Protein AF-A0A7S0YY35-F1 (afdb_monomer)

Mean predicted aligned error: 21.22 Å

Organism: NCBI:txid464990

Solvent-accessible surface area (backbone atoms only — not comparable to full-atom values): 13336 Å² total; per-residue (Å²): 135,86,78,91,78,82,90,82,81,87,80,87,81,80,78,84,77,97,77,78,92,76,81,96,81,85,90,87,86,93,77,88,77,87,70,71,94,65,86,85,79,67,90,69,78,82,66,76,88,76,76,74,75,73,79,86,50,74,83,81,74,61,88,74,88,87,79,83,77,88,63,87,68,94,51,53,80,51,46,96,54,67,72,79,81,73,89,66,81,63,73,72,78,56,68,76,83,62,52,64,78,80,47,39,78,86,79,47,66,76,49,96,91,53,61,64,73,90,63,85,63,53,65,75,36,65,70,46,39,49,51,51,53,52,49,49,57,52,49,53,51,51,49,52,54,51,49,49,51,52,50,52,52,37,47,72,71,71,48,80,76,80,81,8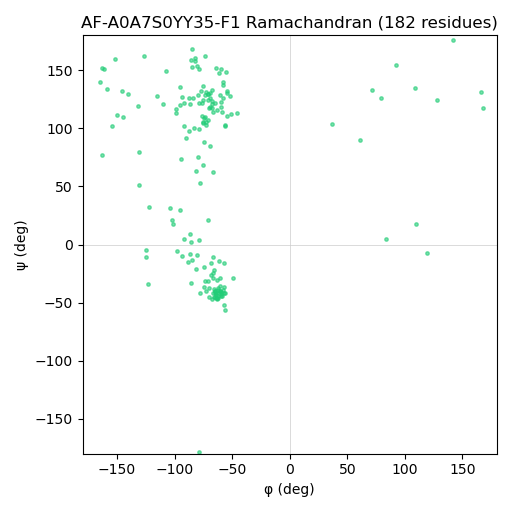2,80,70,80,80,69,90,70,76,93,74,80,87,78,91,67,92,83,78,80,134

pLDDT: mean 70.76, std 18.35, range [36.53, 96.81]

Foldseek 3Di:
DDDDDDDDDDDDDDDDDDDDDDDPDDDDDDDDDPDPPDDDDDPPVPDDPDDDPPPPDPVVVDDDDDDDDQDDDPQCVNDPHSDDDDPCPDVVVCPDPDVCVVPPLVNFDDDDPDSDDDCPCRCVDPVSVVVVVVVVVVVVVVVVVVVVVVQVVCVVVVHHDPPPPDPPPPDDPDDDDPDPPDDD

Radius of gyration: 59.41 Å; Cα contacts (8 Å, |Δi|>4): 42; chains: 1; bounding box: 75×73×168 Å

Structure (mmCIF, N/CA/C/O backbone):
data_AF-A0A7S0YY35-F1
#
_entry.id   AF-A0A7S0YY35-F1
#
loop_
_atom_site.group_PDB
_atom_site.id
_atom_site.type_symbol
_atom_site.label_atom_id
_atom_site.label_alt_id
_atom_site.label_comp_id
_atom_site.label_asym_id
_atom_site.label_entity_id
_atom_site.label_seq_id
_atom_site.pdbx_PDB_ins_code
_atom_site.Cartn_x
_atom_site.Cartn_y
_atom_site.Cartn_z
_atom_site.occupancy
_atom_site.B_iso_or_equiv
_atom_site.auth_seq_id
_atom_site.auth_comp_id
_atom_site.auth_asym_id
_atom_site.auth_atom_id
_atom_site.pdbx_PDB_model_num
ATOM 1 N N . TRP A 1 1 ? 5.582 -22.783 80.381 1.00 40.44 1 TRP A N 1
ATOM 2 C CA . TRP A 1 1 ? 4.941 -21.559 79.876 1.00 40.44 1 TRP A CA 1
ATOM 3 C C . TRP A 1 1 ? 3.760 -21.286 80.805 1.00 40.44 1 TRP A C 1
ATOM 5 O O . TRP A 1 1 ? 2.695 -21.826 80.559 1.00 40.44 1 TRP A O 1
ATOM 15 N N . GLY A 1 2 ? 3.955 -20.810 82.041 1.00 40.38 2 GLY A N 1
ATOM 16 C CA . GLY A 1 2 ? 4.405 -19.451 82.414 1.00 40.38 2 GLY A CA 1
ATOM 17 C C . GLY A 1 2 ? 3.183 -18.526 82.315 1.00 40.38 2 GLY A C 1
ATOM 18 O O . GLY A 1 2 ? 2.520 -18.571 81.288 1.00 40.38 2 GLY A O 1
ATOM 19 N N . ASP A 1 3 ? 2.733 -17.734 83.281 1.00 39.28 3 ASP A N 1
ATOM 20 C CA . ASP A 1 3 ? 3.164 -17.298 84.617 1.00 39.28 3 ASP A CA 1
ATOM 21 C C . ASP A 1 3 ? 1.891 -16.754 85.318 1.00 39.28 3 ASP A C 1
ATOM 23 O O . ASP A 1 3 ? 0.952 -16.376 84.621 1.00 39.28 3 ASP A O 1
ATOM 27 N N . GLY A 1 4 ? 1.771 -16.822 86.653 1.00 41.59 4 GLY A N 1
ATOM 28 C CA . GLY A 1 4 ? 1.648 -15.650 87.553 1.00 41.59 4 GLY A CA 1
ATOM 29 C C . GLY A 1 4 ? 0.296 -14.901 87.485 1.00 41.59 4 GLY A C 1
ATOM 30 O O . GLY A 1 4 ? -0.202 -14.584 86.423 1.00 41.59 4 GLY A O 1
ATOM 31 N N . ASP A 1 5 ? -0.415 -14.524 88.542 1.00 48.81 5 ASP A N 1
ATOM 32 C CA . ASP A 1 5 ? -0.122 -14.434 89.960 1.00 48.81 5 ASP A CA 1
ATOM 33 C C . ASP A 1 5 ? -1.451 -14.285 90.735 1.00 48.81 5 ASP A C 1
ATOM 35 O O . ASP A 1 5 ? -2.377 -13.585 90.332 1.00 48.81 5 ASP A O 1
ATOM 39 N N . ARG A 1 6 ? -1.515 -14.979 91.873 1.00 50.97 6 ARG A N 1
ATOM 40 C CA . ARG A 1 6 ? -1.992 -14.519 93.191 1.00 50.97 6 ARG A CA 1
ATOM 41 C C . ARG A 1 6 ? -3.184 -13.548 93.228 1.00 50.97 6 ARG A C 1
ATOM 43 O O . ARG A 1 6 ? -3.054 -12.331 93.145 1.00 50.97 6 ARG A O 1
ATOM 50 N N . ARG A 1 7 ? -4.340 -14.122 93.578 1.00 45.44 7 ARG A N 1
ATOM 51 C CA . ARG A 1 7 ? -5.464 -13.430 94.224 1.00 45.44 7 ARG A CA 1
ATOM 52 C C . ARG A 1 7 ? -4.974 -12.724 95.494 1.00 45.44 7 ARG A C 1
ATOM 54 O O . ARG A 1 7 ? -4.655 -13.387 96.478 1.00 45.44 7 ARG A O 1
ATOM 61 N N . ALA A 1 8 ? -4.943 -11.395 95.470 1.00 48.88 8 ALA A N 1
ATOM 62 C CA . ALA A 1 8 ? -4.764 -10.572 96.658 1.00 48.88 8 ALA A CA 1
ATOM 63 C C . ALA A 1 8 ? -6.126 -10.308 97.316 1.00 48.88 8 ALA A C 1
ATOM 65 O O . ALA A 1 8 ? -7.056 -9.776 96.713 1.00 48.88 8 ALA A O 1
ATOM 66 N N . THR A 1 9 ? -6.224 -10.737 98.565 1.00 50.25 9 THR A N 1
ATOM 67 C CA . THR A 1 9 ? -7.289 -10.473 99.531 1.00 50.25 9 THR A CA 1
ATOM 68 C C . THR A 1 9 ? -7.110 -9.122 100.238 1.00 50.25 9 THR A C 1
ATOM 70 O O . THR A 1 9 ? -5.974 -8.706 100.453 1.00 50.25 9 THR A O 1
ATOM 73 N N . MET A 1 10 ? -8.236 -8.598 100.759 1.00 42.53 10 MET A N 1
ATOM 74 C CA . MET A 1 10 ? -8.427 -7.585 101.832 1.00 42.53 10 MET A CA 1
ATOM 75 C C . MET A 1 10 ? -8.547 -6.101 101.402 1.00 42.53 10 MET A C 1
ATOM 77 O O . MET A 1 10 ? -7.940 -5.723 100.407 1.00 42.53 10 MET A O 1
ATOM 81 N N . PRO A 1 11 ? -9.212 -5.213 102.186 1.00 48.78 11 PRO A N 1
ATOM 82 C CA . PRO A 1 11 ? -10.147 -5.439 103.296 1.00 48.78 11 PRO A CA 1
ATOM 83 C C . PRO A 1 11 ? -11.509 -4.717 103.156 1.00 48.78 11 PRO A C 1
ATOM 85 O O . PRO A 1 11 ? -11.702 -3.743 102.434 1.00 48.78 11 PRO A O 1
ATOM 88 N N . LYS A 1 12 ? -12.446 -5.224 103.956 1.00 47.84 12 LYS A N 1
ATOM 89 C CA . LYS A 1 12 ? -13.764 -4.696 104.323 1.00 47.84 12 LYS A CA 1
ATOM 90 C C . LYS A 1 12 ? -13.698 -3.205 104.698 1.00 47.84 12 LYS A C 1
ATOM 92 O O . LYS A 1 12 ? -13.110 -2.859 105.721 1.00 47.84 12 LYS A O 1
ATOM 97 N N . ALA A 1 13 ? -14.311 -2.338 103.891 1.00 47.62 13 ALA A N 1
ATOM 98 C CA . ALA A 1 13 ? -14.468 -0.929 104.234 1.00 47.62 13 ALA A CA 1
ATOM 99 C C . ALA A 1 13 ? -15.487 -0.764 105.374 1.00 47.62 13 ALA A C 1
ATOM 101 O O . ALA A 1 13 ? -16.582 -1.329 105.367 1.00 47.62 13 ALA A O 1
ATOM 102 N N . LEU A 1 14 ? -15.030 -0.012 106.366 1.00 45.78 14 LEU A N 1
ATOM 103 C CA . LEU A 1 14 ? -15.641 0.372 107.628 1.00 45.78 14 LEU A CA 1
ATOM 104 C C . LEU A 1 14 ? -17.042 0.983 107.433 1.00 45.78 14 LEU A C 1
ATOM 106 O O . LEU A 1 14 ? -17.210 1.940 106.681 1.00 45.78 14 LEU A O 1
ATOM 110 N N . GLN A 1 15 ? -18.036 0.459 108.150 1.00 51.03 15 GLN A N 1
ATOM 111 C CA . GLN A 1 15 ? -19.299 1.163 108.383 1.00 51.03 15 GLN A CA 1
ATOM 112 C C . GLN A 1 15 ? -19.020 2.390 109.272 1.00 51.03 15 GLN A C 1
ATOM 114 O O . GLN A 1 15 ? -18.365 2.216 110.305 1.00 51.03 15 GLN A O 1
ATOM 119 N N . PRO A 1 16 ? -19.518 3.601 108.965 1.00 52.59 16 PRO A N 1
ATOM 120 C CA . PRO A 1 16 ? -19.689 4.614 109.997 1.00 52.59 16 PRO A CA 1
ATOM 121 C C . PRO A 1 16 ? -20.894 4.241 110.879 1.00 52.59 16 PRO A C 1
ATOM 123 O O . PRO A 1 16 ? -21.972 3.909 110.387 1.00 52.59 16 PRO A O 1
ATOM 126 N N . ALA A 1 17 ? -20.656 4.231 112.190 1.00 47.06 17 ALA A N 1
ATOM 127 C CA . ALA A 1 17 ? -21.538 3.729 113.238 1.00 47.06 17 ALA A CA 1
ATOM 128 C C . ALA A 1 17 ? -22.871 4.502 113.380 1.00 47.06 17 ALA A C 1
ATOM 130 O O . ALA A 1 17 ? -22.911 5.708 113.130 1.00 47.06 17 ALA A O 1
ATOM 131 N N . PRO A 1 18 ? -23.945 3.839 113.855 1.00 47.12 18 PRO A N 1
ATOM 132 C CA . PRO A 1 18 ? -25.195 4.491 114.222 1.00 47.12 18 PRO A CA 1
ATOM 133 C C . PRO A 1 18 ? -25.066 5.214 115.573 1.00 47.12 18 PRO A C 1
ATOM 135 O O . PRO A 1 18 ? -24.981 4.601 116.633 1.00 47.12 18 PRO A O 1
ATOM 138 N N . GLY A 1 19 ? -25.089 6.539 115.520 1.00 41.81 19 GLY A N 1
ATOM 139 C CA . GLY A 1 19 ? -25.334 7.457 116.633 1.00 41.81 19 GLY A CA 1
ATOM 140 C C . GLY A 1 19 ? -25.781 8.773 115.995 1.00 41.8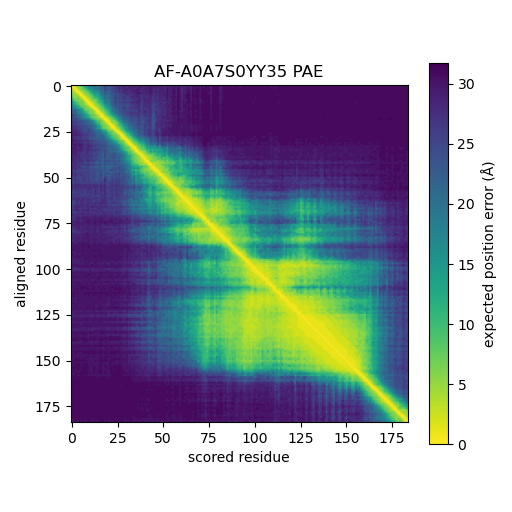1 19 GLY A C 1
ATOM 141 O O . GLY A 1 19 ? -25.222 9.173 114.985 1.00 41.81 19 GLY A O 1
ATOM 142 N N . LEU A 1 20 ? -26.821 9.472 116.422 1.00 39.44 20 LEU A N 1
ATOM 143 C CA . LEU A 1 20 ? -27.386 9.624 117.749 1.00 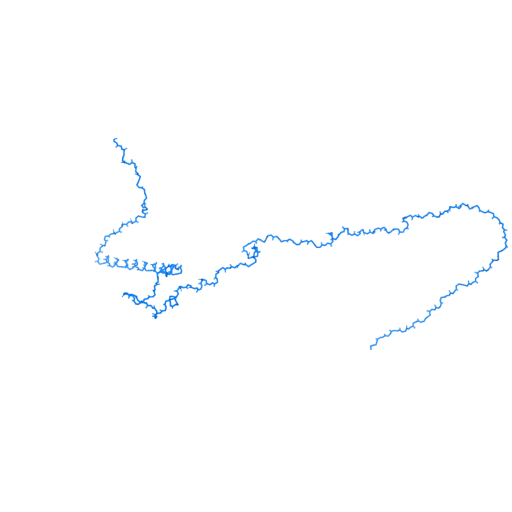39.44 20 LEU A CA 1
ATOM 144 C C . LEU A 1 20 ? -28.906 9.753 117.611 1.00 39.44 20 LEU A C 1
ATOM 146 O O . LEU A 1 20 ? -29.409 10.540 116.812 1.00 39.44 20 LEU A O 1
ATOM 150 N N . TYR A 1 21 ? -29.620 8.981 118.415 1.00 41.34 21 TYR A N 1
ATOM 151 C CA . TYR A 1 21 ? -31.018 9.219 118.731 1.00 41.34 21 TYR A CA 1
ATOM 152 C C . TYR A 1 21 ? -31.100 10.508 119.566 1.00 41.34 21 TYR A C 1
ATOM 154 O O . TYR A 1 21 ? -30.429 10.605 120.594 1.00 41.34 21 TYR A O 1
ATOM 162 N N . VAL A 1 22 ? -31.878 11.497 119.119 1.00 48.44 22 VAL A N 1
ATOM 163 C CA . VAL A 1 22 ? -32.268 12.659 119.932 1.00 48.44 22 VAL A CA 1
ATOM 164 C C . VAL A 1 22 ? -33.775 12.852 119.780 1.00 48.44 22 VAL A C 1
ATOM 166 O O . VAL A 1 22 ? -34.285 13.029 118.674 1.00 48.44 22 VAL A O 1
ATOM 169 N N . ASP A 1 23 ? -34.457 12.744 120.918 1.00 40.25 23 ASP A N 1
ATOM 170 C CA . ASP A 1 23 ? -35.905 12.718 121.113 1.00 40.25 23 ASP A CA 1
ATOM 171 C C . ASP A 1 23 ? -36.669 13.923 120.531 1.00 40.25 23 ASP A C 1
ATOM 173 O O . ASP A 1 23 ? -36.183 15.057 120.578 1.00 40.25 23 ASP A O 1
ATOM 177 N N . PRO A 1 24 ? -37.927 13.735 120.085 1.00 50.09 24 PRO A N 1
ATOM 178 C CA . PRO A 1 24 ? -38.761 14.813 119.584 1.00 50.09 24 PRO A CA 1
ATOM 179 C C . PRO A 1 24 ? -39.666 15.367 120.693 1.00 50.09 24 PRO A C 1
ATOM 181 O O . PRO A 1 24 ? -40.867 15.127 120.671 1.00 50.09 24 PRO A O 1
ATOM 184 N N . GLN A 1 25 ? -39.141 16.123 121.659 1.00 49.44 25 GLN A N 1
ATOM 185 C CA . GLN A 1 25 ? -39.970 16.979 122.527 1.00 49.44 25 GLN A CA 1
ATOM 186 C C . GLN A 1 25 ? -39.152 18.156 123.085 1.00 49.44 25 GLN A C 1
ATOM 188 O O . GLN A 1 25 ? -38.410 17.979 124.048 1.00 49.44 25 GLN A O 1
ATOM 193 N N . ARG A 1 26 ? -39.328 19.359 122.510 1.00 40.72 26 ARG A N 1
ATOM 194 C CA . ARG A 1 26 ? -39.397 20.681 123.189 1.00 40.72 26 ARG A CA 1
ATOM 195 C C . ARG A 1 26 ? -39.296 21.813 122.160 1.00 40.72 26 ARG A C 1
ATOM 197 O O . ARG A 1 26 ? -38.292 21.946 121.473 1.00 40.72 26 ARG A O 1
ATOM 204 N N . GLY A 1 27 ? -40.343 22.630 122.057 1.00 46.09 27 GLY A N 1
ATOM 205 C CA . GLY A 1 27 ? -40.344 23.836 121.225 1.00 46.09 27 GLY A CA 1
ATOM 206 C C . GLY A 1 27 ? -39.694 25.047 121.897 1.00 46.09 27 GLY A C 1
ATOM 207 O O . GLY A 1 27 ? -39.565 25.074 123.117 1.00 46.09 27 GLY A O 1
ATOM 208 N N . THR A 1 28 ? -39.301 26.042 121.090 1.00 43.91 28 THR A N 1
ATOM 209 C CA . THR A 1 28 ? -39.615 27.494 121.194 1.00 43.91 28 THR A CA 1
ATOM 210 C C . THR A 1 28 ? -38.694 28.319 120.266 1.00 43.91 28 THR A C 1
ATOM 212 O O . THR A 1 28 ? -37.481 28.149 120.304 1.00 43.91 28 THR A O 1
ATOM 215 N N . GLY A 1 29 ? -39.265 29.240 119.466 1.00 42.50 29 GLY A N 1
ATOM 216 C CA . GLY A 1 29 ? -38.555 30.382 118.844 1.00 42.50 29 GLY A CA 1
ATOM 217 C C . GLY A 1 29 ? -38.714 30.561 117.315 1.00 42.50 29 GLY A C 1
ATOM 218 O O . GLY A 1 29 ? -38.385 29.634 116.579 1.00 42.50 29 GLY A O 1
ATOM 219 N N . PRO A 1 30 ? -39.172 31.730 116.803 1.00 49.50 30 PRO A N 1
ATOM 220 C CA . PRO A 1 30 ? -39.371 31.969 115.372 1.00 49.50 30 PRO A CA 1
ATOM 221 C C . PRO A 1 30 ? -38.139 32.631 114.723 1.00 49.50 30 PRO A C 1
ATOM 223 O O . PRO A 1 30 ? -37.711 33.699 115.158 1.00 49.50 30 PRO A O 1
ATOM 226 N N . SER A 1 31 ? -37.601 32.057 113.643 1.00 51.06 31 SER A N 1
ATOM 227 C CA . SER A 1 31 ? -36.697 32.766 112.726 1.00 51.06 31 SER A CA 1
ATOM 228 C C . SER A 1 31 ? -37.345 32.882 111.345 1.00 51.06 31 SER A C 1
ATOM 230 O O . SER A 1 31 ? -37.893 31.931 110.791 1.00 51.06 31 SER A O 1
ATOM 232 N N . MET A 1 32 ? -37.373 34.116 110.846 1.00 52.28 32 MET A N 1
ATOM 233 C CA . MET A 1 32 ? -38.077 34.526 109.637 1.00 52.28 32 MET A CA 1
ATOM 234 C C . MET A 1 32 ? -37.520 33.824 108.394 1.00 52.28 32 MET A C 1
ATOM 236 O O . MET A 1 32 ? -36.383 34.060 107.991 1.00 52.28 32 MET A O 1
ATOM 240 N N . PHE A 1 33 ? -38.345 33.001 107.751 1.00 47.41 33 PHE A N 1
ATOM 241 C CA . PHE A 1 33 ? -38.064 32.460 106.427 1.00 47.41 33 PHE A CA 1
ATOM 242 C C . PHE A 1 33 ? -38.297 33.543 105.368 1.00 47.41 33 PHE A C 1
ATOM 244 O O . PHE A 1 33 ? -39.436 33.804 104.986 1.00 47.41 33 PHE A O 1
ATOM 251 N N . GLN A 1 34 ? -37.227 34.121 104.819 1.00 59.69 34 GLN A N 1
ATOM 252 C CA . GLN A 1 34 ? -37.289 34.708 103.480 1.00 59.69 34 GLN A CA 1
ATOM 253 C C . GLN A 1 34 ? -37.161 33.557 102.473 1.00 59.69 34 GLN A C 1
ATOM 255 O O . GLN A 1 34 ? -36.100 33.279 101.922 1.00 59.69 34 GLN A O 1
ATOM 260 N N . SER A 1 35 ? -38.251 32.800 102.337 1.00 54.00 35 SER A N 1
ATOM 261 C CA . SER A 1 35 ? -38.351 31.672 101.416 1.00 54.00 35 SER A CA 1
ATOM 262 C C . SER A 1 35 ? -38.488 32.211 99.994 1.00 54.00 35 SER A C 1
ATOM 264 O O . SER A 1 35 ? -39.519 32.770 99.622 1.00 54.00 35 SER A O 1
ATOM 266 N N . THR A 1 36 ? -37.440 32.067 99.184 1.00 62.75 36 THR A N 1
ATOM 267 C CA . THR A 1 36 ? -37.592 32.134 97.731 1.00 62.75 36 THR A CA 1
ATOM 268 C C . THR A 1 36 ? -38.355 30.882 97.302 1.00 62.75 36 THR A C 1
ATOM 270 O O . THR A 1 36 ? -37.931 29.756 97.550 1.00 62.75 36 THR A O 1
ATOM 273 N N . PHE A 1 37 ? -39.536 31.081 96.715 1.00 59.12 37 PHE A N 1
ATOM 274 C CA . PHE A 1 37 ? -40.542 30.027 96.535 1.00 59.12 37 PHE A CA 1
ATOM 275 C C . PHE A 1 37 ? -40.115 28.901 95.569 1.00 59.12 37 PHE A C 1
ATOM 277 O O . PHE A 1 37 ? -40.760 27.861 95.507 1.00 59.12 37 PHE A O 1
ATOM 284 N N . SER A 1 38 ? -39.015 29.067 94.827 1.00 64.25 38 SER A N 1
ATOM 285 C CA . SER A 1 38 ? -38.346 27.978 94.104 1.00 64.25 38 SER A CA 1
ATOM 286 C C . SER A 1 38 ? -36.922 28.375 93.697 1.00 64.25 38 SER A C 1
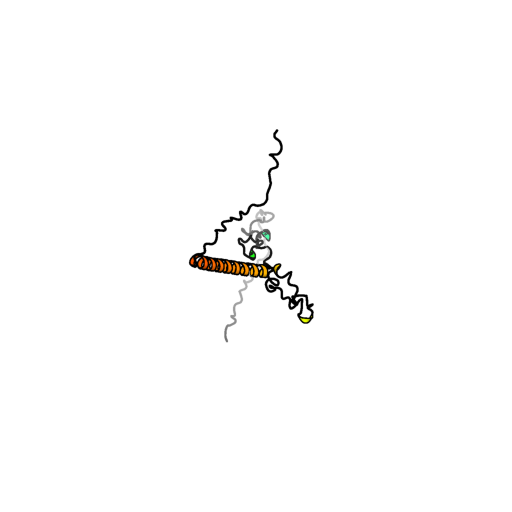ATOM 288 O O . SER A 1 38 ? -36.625 29.558 93.514 1.00 64.25 38 SER A O 1
ATOM 290 N N . ALA A 1 39 ? -36.029 27.390 93.568 1.00 64.56 39 ALA A N 1
ATOM 291 C CA . ALA A 1 39 ? -34.665 27.604 93.093 1.00 64.56 39 ALA A CA 1
ATOM 292 C C . ALA A 1 39 ? -34.663 27.933 91.588 1.00 64.56 39 ALA A C 1
ATOM 294 O O . ALA A 1 39 ? -35.175 27.156 90.783 1.00 64.56 39 ALA A O 1
ATOM 295 N N . LEU A 1 40 ? -34.069 29.066 91.199 1.00 70.12 40 LEU A N 1
ATOM 296 C CA . LEU A 1 40 ? -33.847 29.410 89.791 1.00 70.12 40 LEU A CA 1
ATOM 297 C C . LEU A 1 40 ? -32.663 28.600 89.248 1.00 70.12 40 LEU A C 1
ATOM 299 O O . LEU A 1 40 ? -31.550 28.697 89.765 1.00 70.12 40 LEU A O 1
ATOM 303 N N . SER A 1 41 ? -32.890 27.809 88.199 1.00 69.06 41 SER A N 1
ATOM 304 C CA . SER A 1 41 ? -31.830 27.090 87.487 1.00 69.06 41 SER A CA 1
ATOM 305 C C . SER A 1 41 ? -31.224 27.967 86.389 1.00 69.06 41 SER A C 1
ATOM 307 O O . SER A 1 41 ? -31.943 28.461 85.519 1.00 69.06 41 SER A O 1
ATOM 309 N N . PHE A 1 42 ? -29.901 28.138 86.394 1.00 73.12 42 PHE A N 1
ATOM 310 C CA . PHE A 1 42 ? -29.179 28.855 85.342 1.00 73.12 42 PHE A CA 1
ATOM 311 C C . PHE A 1 42 ? -28.999 27.955 84.115 1.00 73.12 42 PHE A C 1
ATOM 313 O O . PHE A 1 42 ? -28.386 26.896 84.210 1.00 73.12 42 PHE A O 1
ATOM 320 N N . ILE A 1 43 ? -29.507 28.394 82.961 1.00 72.31 43 ILE A N 1
ATOM 321 C CA . ILE A 1 43 ? -29.563 27.598 81.718 1.00 72.31 43 ILE A CA 1
ATOM 322 C C . ILE A 1 43 ? -28.156 27.288 81.170 1.00 72.31 43 ILE A C 1
ATOM 324 O O . ILE A 1 43 ? -27.978 26.327 80.444 1.00 72.31 43 ILE A O 1
ATOM 328 N N . THR A 1 44 ? -27.147 28.077 81.544 1.00 70.69 44 THR A N 1
ATOM 329 C CA . THR A 1 44 ? -25.782 27.993 81.002 1.00 70.69 44 THR A CA 1
ATOM 330 C C . THR A 1 44 ? -24.806 27.193 81.871 1.00 70.69 44 THR A C 1
ATOM 332 O O . THR A 1 44 ? -23.654 26.996 81.479 1.00 70.69 44 THR A O 1
ATOM 335 N N . VAL A 1 45 ? -25.214 26.749 83.067 1.00 70.88 45 VAL A N 1
ATOM 336 C CA . VAL A 1 45 ? -24.326 26.022 83.988 1.00 70.88 45 VAL A CA 1
ATOM 337 C C . VAL A 1 45 ? -24.289 24.549 83.585 1.00 70.88 45 VAL A C 1
ATOM 339 O O . VAL A 1 45 ? -25.187 23.782 83.916 1.00 70.88 45 VAL A O 1
ATOM 342 N N . GLY A 1 46 ? -23.226 24.162 82.875 1.00 67.75 46 GLY A N 1
ATOM 343 C CA . GLY A 1 46 ? -22.986 22.785 82.425 1.00 67.75 46 GLY A CA 1
ATOM 344 C C . GLY A 1 46 ? -22.912 22.611 80.906 1.00 67.75 46 GLY A C 1
ATOM 345 O O . GLY A 1 46 ? -22.526 21.535 80.445 1.00 67.75 46 GLY A O 1
ATOM 346 N N . ASP A 1 47 ? -23.210 23.656 80.131 1.00 73.56 47 ASP A N 1
ATOM 347 C CA . ASP A 1 47 ? -23.120 23.597 78.673 1.00 73.56 47 ASP A CA 1
ATOM 348 C C . ASP A 1 47 ? -21.660 23.541 78.205 1.00 73.56 47 ASP A C 1
ATOM 350 O O . ASP A 1 47 ? -20.806 24.342 78.600 1.00 73.56 47 ASP A O 1
ATOM 354 N N . LYS A 1 48 ? -21.356 22.574 77.333 1.00 74.25 48 LYS A N 1
ATOM 355 C CA . LYS A 1 48 ? -20.008 22.372 76.794 1.00 74.25 48 LYS A CA 1
ATOM 356 C C . LYS A 1 48 ? -19.675 23.467 75.782 1.00 74.25 48 LYS A C 1
ATOM 358 O O . LYS A 1 48 ? -20.185 23.480 74.664 1.00 74.25 48 LYS A O 1
ATOM 363 N N . TYR A 1 49 ? -18.764 24.364 76.145 1.00 66.06 49 TYR A N 1
ATOM 364 C CA . TYR A 1 49 ? -18.229 25.358 75.216 1.00 66.06 49 TYR A CA 1
ATOM 365 C C . TYR A 1 49 ? -17.332 24.673 74.167 1.00 66.06 49 TYR A C 1
ATOM 367 O O . TYR A 1 49 ? -16.299 24.101 74.511 1.00 66.06 49 TYR A O 1
ATOM 375 N N . GLY A 1 50 ? -17.710 24.738 72.885 1.00 70.25 50 GLY A N 1
ATOM 376 C CA . GLY A 1 50 ? -16.848 24.325 71.766 1.00 70.25 50 GLY A CA 1
ATOM 377 C C . GLY A 1 50 ? -17.232 23.044 71.022 1.00 70.25 50 GLY A C 1
ATOM 378 O O . GLY A 1 50 ? -16.391 22.505 70.298 1.00 70.25 50 GLY A O 1
ATOM 379 N N . GLU A 1 51 ? -18.468 22.549 71.142 1.00 74.56 51 GLU A N 1
ATOM 380 C CA . GLU A 1 51 ? -18.928 21.469 70.261 1.00 74.56 51 GLU A CA 1
ATOM 381 C C . GLU A 1 51 ? -18.849 21.919 68.795 1.00 74.56 51 GLU A C 1
ATOM 383 O O . GLU A 1 51 ? -19.529 22.851 68.357 1.00 74.56 51 GLU A O 1
ATOM 388 N N . ARG A 1 52 ? -17.960 21.275 68.025 1.00 72.38 52 ARG A N 1
ATOM 389 C CA . ARG A 1 52 ? -17.850 21.533 66.590 1.00 72.38 52 ARG A CA 1
ATOM 390 C C . ARG A 1 52 ? -19.159 21.083 65.950 1.00 72.38 52 ARG A C 1
ATOM 392 O O . ARG A 1 52 ? -19.491 19.901 66.075 1.00 72.38 52 ARG A O 1
ATOM 399 N N . PRO A 1 53 ? -19.892 21.975 65.260 1.00 73.06 53 PRO A N 1
ATOM 400 C CA . PRO A 1 53 ? -21.120 21.570 64.605 1.00 73.06 53 PRO A CA 1
ATOM 401 C C . PRO A 1 53 ? -20.791 20.449 63.611 1.00 73.06 53 PRO A C 1
ATOM 403 O O . PRO A 1 53 ? -19.753 20.524 62.939 1.00 73.06 53 PRO A O 1
ATOM 406 N N . PRO A 1 54 ? -21.638 19.410 63.503 1.00 75.06 54 PRO A N 1
ATOM 407 C CA . PRO A 1 54 ? -21.419 18.351 62.531 1.00 75.06 54 PRO A CA 1
ATOM 408 C C . PRO A 1 54 ? -21.284 18.993 61.151 1.00 75.06 54 PRO A C 1
ATOM 410 O O . PRO A 1 54 ? -22.073 19.877 60.801 1.00 75.06 54 PRO A O 1
ATOM 413 N N . ILE A 1 55 ? -20.255 18.591 60.395 1.00 73.56 55 ILE A N 1
ATOM 414 C CA . ILE A 1 55 ? -19.993 19.114 59.049 1.00 73.56 55 ILE A CA 1
ATOM 415 C C . ILE A 1 55 ? -21.298 18.997 58.259 1.00 73.56 55 ILE A C 1
ATOM 417 O O . ILE A 1 55 ? -21.799 17.895 58.021 1.00 73.56 55 ILE A O 1
ATOM 421 N N . LYS A 1 56 ? -21.895 20.147 57.931 1.00 71.25 56 LYS A N 1
ATOM 422 C CA . LYS A 1 56 ? -23.252 20.216 57.387 1.00 71.25 56 LYS A CA 1
ATOM 423 C C . LYS A 1 56 ? -23.242 19.754 55.933 1.00 71.25 56 LYS A C 1
ATOM 425 O O . LYS A 1 56 ? -23.122 20.559 55.021 1.00 71.25 56 LYS A O 1
ATOM 430 N N . GLY A 1 57 ? -23.392 18.449 55.732 1.00 69.50 57 GLY A N 1
ATOM 431 C CA . GLY A 1 57 ? -23.640 17.832 54.434 1.00 69.50 57 GLY A CA 1
ATOM 432 C C . GLY A 1 57 ? -22.455 17.042 53.885 1.00 69.50 57 GLY A C 1
ATOM 433 O O . GLY A 1 57 ? -21.319 17.511 53.835 1.00 69.50 57 GLY A O 1
ATOM 434 N N . THR A 1 58 ? -22.759 15.849 53.375 1.00 75.75 58 THR A N 1
ATOM 435 C CA . THR A 1 58 ? -21.813 14.900 52.756 1.00 75.75 58 THR A CA 1
ATOM 436 C C . THR A 1 58 ? -21.038 15.479 51.565 1.00 75.75 58 THR A C 1
ATOM 438 O O . THR A 1 58 ? -20.003 14.945 51.181 1.00 75.75 58 THR A O 1
ATOM 441 N N . ARG A 1 59 ? -21.502 16.602 51.002 1.00 79.81 59 ARG A N 1
ATOM 442 C CA . ARG A 1 59 ? -20.873 17.321 49.883 1.00 79.81 59 ARG A CA 1
ATOM 443 C C . ARG A 1 59 ? -19.540 17.979 50.250 1.00 79.81 59 ARG A C 1
ATOM 445 O O . ARG A 1 59 ? -18.704 18.165 49.372 1.00 79.81 59 ARG A O 1
ATOM 452 N N . PHE A 1 60 ? -19.343 18.322 51.524 1.00 77.94 60 PHE A N 1
ATOM 453 C CA . PHE A 1 60 ? -18.152 19.037 51.998 1.00 77.94 60 PHE A CA 1
ATOM 454 C C . PHE A 1 60 ? -17.042 18.109 52.506 1.00 77.94 60 PHE A C 1
ATOM 456 O O . PHE A 1 60 ? -15.932 18.567 52.757 1.00 77.94 60 PHE A O 1
ATOM 463 N N . ALA A 1 61 ? -17.329 16.814 52.649 1.00 76.00 61 ALA A N 1
ATOM 464 C CA . ALA A 1 61 ? -16.418 15.829 53.228 1.00 76.00 61 ALA A CA 1
ATOM 465 C C . ALA A 1 61 ? -16.296 14.580 52.336 1.00 76.00 61 ALA A C 1
ATOM 467 O O . ALA A 1 61 ? -16.469 13.455 52.799 1.00 76.00 61 ALA A O 1
ATOM 468 N N . GLY A 1 62 ? -16.019 14.774 51.042 1.00 81.69 62 GLY A N 1
ATOM 469 C CA . GLY A 1 62 ? -15.920 13.680 50.074 1.00 81.69 62 GLY A CA 1
ATOM 470 C C . GLY A 1 62 ? -14.988 13.968 48.897 1.00 81.69 62 GLY A C 1
ATOM 471 O O . GLY A 1 62 ? -14.676 15.120 48.587 1.00 81.69 62 GLY A O 1
ATOM 472 N N . LYS A 1 63 ? -14.542 12.896 48.231 1.00 89.50 63 LYS A N 1
ATOM 473 C CA . LYS A 1 63 ? -13.752 12.982 46.999 1.00 89.50 63 LYS A CA 1
ATOM 474 C C . LYS A 1 63 ? -14.636 13.512 45.869 1.00 89.50 63 LYS A C 1
ATOM 476 O O . LYS A 1 63 ? -15.704 12.966 45.611 1.00 89.50 63 LYS A O 1
ATOM 481 N N . GLN A 1 64 ? -14.179 14.572 45.212 1.00 90.25 64 GLN A N 1
ATOM 482 C CA . GLN A 1 64 ? -14.885 15.177 44.083 1.00 90.25 64 GLN A CA 1
ATOM 483 C C . GLN A 1 64 ? -14.782 14.302 42.825 1.00 90.25 64 GLN A C 1
ATOM 485 O O . GLN A 1 64 ? -13.909 13.433 42.726 1.00 90.25 64 GLN A O 1
ATOM 490 N N . PHE A 1 65 ? -15.668 14.544 41.855 1.00 92.56 65 PHE A N 1
ATOM 491 C CA . PHE A 1 65 ? -15.633 13.867 40.560 1.00 92.56 65 PHE A CA 1
ATOM 492 C C . PHE A 1 65 ? -14.291 14.082 39.853 1.00 92.56 65 PHE A C 1
ATOM 494 O O . PHE A 1 65 ? -13.753 15.190 39.825 1.00 92.56 65 PHE A O 1
ATOM 501 N N . SER A 1 66 ? -13.756 13.020 39.252 1.00 92.94 66 SER A N 1
ATOM 502 C CA . SER A 1 66 ? -12.574 13.122 38.402 1.00 92.94 66 SER A CA 1
ATOM 503 C C . SER A 1 66 ? -12.952 13.688 37.038 1.00 92.94 66 SER A C 1
ATOM 505 O O . SER A 1 66 ? -13.867 13.179 36.391 1.00 92.94 66 SER A O 1
ATOM 507 N N . THR A 1 67 ? -12.200 14.682 36.574 1.00 92.69 67 THR A N 1
ATOM 508 C CA . THR A 1 67 ? -12.259 15.170 35.194 1.00 92.69 67 THR A CA 1
ATOM 509 C C . THR A 1 67 ? -11.008 14.740 34.431 1.00 92.69 67 THR A C 1
ATOM 511 O O . THR A 1 67 ? -9.938 14.586 35.021 1.00 92.69 67 THR A O 1
ATOM 514 N N . THR A 1 68 ? -11.145 14.519 33.124 1.00 88.50 68 THR A N 1
ATOM 515 C CA . THR A 1 68 ? -10.023 14.189 32.237 1.00 88.50 68 THR A CA 1
ATOM 516 C C . THR A 1 68 ? -9.770 15.370 31.314 1.00 88.50 68 THR A C 1
ATOM 518 O O . THR A 1 68 ? -10.655 15.773 30.563 1.00 88.50 68 THR A O 1
ATOM 521 N N . PHE A 1 69 ? -8.561 15.925 31.365 1.00 87.62 69 PHE A N 1
ATOM 522 C CA . PHE A 1 69 ? -8.147 16.999 30.466 1.00 87.62 69 PHE A CA 1
ATOM 523 C C . PHE A 1 69 ? -7.770 16.444 29.085 1.00 87.62 69 PHE A C 1
ATOM 525 O O . PHE A 1 69 ? -7.307 15.301 28.995 1.00 87.62 69 PHE A O 1
ATOM 532 N N . PRO A 1 70 ? -7.933 17.232 28.006 1.00 87.12 70 PRO A N 1
ATOM 533 C CA . PRO A 1 70 ? -7.502 16.815 26.678 1.00 87.12 70 PRO A CA 1
ATOM 534 C C . PRO A 1 70 ? -5.994 16.539 26.680 1.00 87.12 70 PRO A C 1
ATOM 536 O O . PRO A 1 70 ? -5.185 17.401 27.031 1.00 87.12 70 PRO A O 1
ATOM 539 N N . LYS A 1 71 ? -5.611 15.317 26.299 1.00 86.06 71 LYS A N 1
ATOM 540 C CA . LYS A 1 71 ? -4.205 14.924 26.171 1.00 86.06 71 LYS A CA 1
ATOM 541 C C . LYS A 1 71 ? -3.612 15.587 24.923 1.00 86.06 71 LYS A C 1
ATOM 543 O O . LYS A 1 71 ? -4.196 15.521 23.846 1.00 86.06 71 LYS A O 1
ATOM 548 N N . LYS A 1 72 ? -2.443 16.217 25.054 1.00 82.06 72 LYS A N 1
ATOM 549 C CA . LYS A 1 72 ? -1.716 16.829 23.931 1.00 82.06 72 LYS A CA 1
ATOM 550 C C . LYS A 1 72 ? -0.869 15.768 23.214 1.00 82.06 72 LYS A C 1
ATOM 552 O O . LYS A 1 72 ? -0.049 15.128 23.863 1.00 82.06 72 LYS A O 1
ATOM 557 N N . GLY A 1 73 ? -1.018 15.616 21.895 1.00 77.56 73 GLY A N 1
ATOM 558 C CA . GLY A 1 73 ? -0.149 14.768 21.062 1.00 77.56 73 GLY A CA 1
ATOM 559 C C . GLY A 1 73 ? -0.881 14.004 19.953 1.00 77.56 73 GLY A C 1
ATOM 560 O O . GLY A 1 73 ? -2.099 14.059 19.854 1.00 77.56 73 GLY A O 1
ATOM 561 N N . THR A 1 74 ? -0.119 13.285 19.124 1.00 72.12 74 THR A N 1
ATOM 562 C CA . THR A 1 74 ? -0.594 12.426 18.013 1.00 72.12 74 THR A CA 1
ATOM 563 C C . THR A 1 74 ? -0.582 10.935 18.373 1.00 72.12 74 THR A C 1
ATOM 565 O O . THR A 1 74 ? -0.511 10.070 17.503 1.00 72.12 74 THR A O 1
ATOM 568 N N . VAL A 1 75 ? -0.585 10.619 19.668 1.00 71.62 75 VAL A N 1
ATOM 569 C CA . VAL A 1 75 ? -0.568 9.239 20.174 1.00 71.62 75 VAL A CA 1
ATOM 570 C C . VAL A 1 75 ? -2.005 8.709 20.225 1.00 71.62 75 VAL A C 1
ATOM 572 O O . VAL A 1 75 ? -2.934 9.495 20.399 1.00 71.62 75 VAL A O 1
ATOM 575 N N . SER A 1 76 ? -2.198 7.390 20.106 1.00 66.12 76 SER A N 1
ATOM 576 C CA . SER A 1 76 ? -3.514 6.718 20.110 1.00 66.12 76 SER A CA 1
ATOM 577 C C . SER A 1 76 ? -4.437 7.141 21.263 1.00 66.12 76 SER A C 1
ATOM 579 O O . SER A 1 76 ? -5.654 7.180 21.125 1.00 66.12 76 SER A O 1
ATOM 581 N N . ASP A 1 77 ? -3.835 7.525 22.383 1.00 74.12 77 ASP A N 1
ATOM 582 C CA . ASP A 1 77 ? -4.478 8.022 23.595 1.00 74.12 77 ASP A CA 1
ATOM 583 C C . ASP A 1 77 ? -5.158 9.393 23.468 1.00 74.12 77 ASP A C 1
ATOM 585 O O . ASP A 1 77 ? -5.921 9.771 24.359 1.00 74.12 77 ASP A O 1
ATOM 589 N N . ALA A 1 78 ? -4.849 10.152 22.416 1.00 78.19 78 ALA A N 1
ATOM 590 C CA . ALA A 1 78 ? -5.455 11.446 22.120 1.00 78.19 78 ALA A CA 1
ATOM 591 C C . ALA A 1 78 ? -6.731 11.321 21.271 1.00 78.19 78 ALA A C 1
ATOM 593 O O . ALA A 1 78 ? -7.505 12.276 21.190 1.00 78.19 78 ALA A O 1
ATOM 594 N N . TYR A 1 79 ? -6.974 10.162 20.650 1.00 82.50 79 TYR A N 1
ATOM 595 C CA . TYR A 1 79 ? -8.227 9.896 19.951 1.00 82.50 79 TYR A CA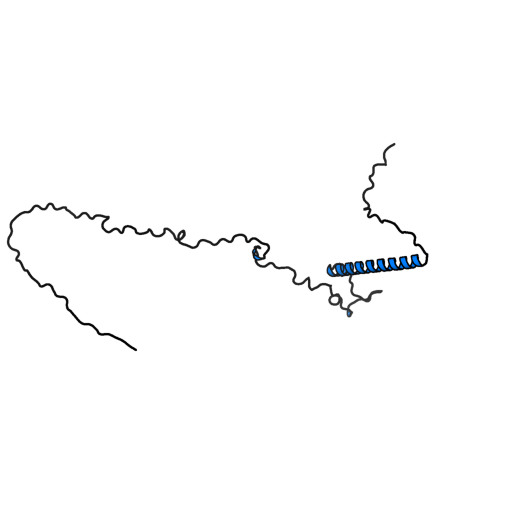 1
ATOM 596 C C . TYR A 1 79 ? -9.320 9.481 20.940 1.00 82.50 79 TYR A C 1
ATOM 598 O O . TYR A 1 79 ? -9.055 8.916 22.000 1.00 82.50 79 TYR A O 1
ATOM 606 N N . PHE A 1 80 ? -10.579 9.723 20.569 1.00 83.06 80 PHE A N 1
ATOM 607 C CA . PHE A 1 80 ? -11.731 9.256 21.348 1.00 83.06 80 PHE A CA 1
ATOM 608 C C . PHE A 1 80 ? -11.761 7.728 21.472 1.00 83.06 80 PHE A C 1
ATOM 610 O O . PHE A 1 80 ? -12.134 7.187 22.512 1.00 83.06 80 PHE A O 1
ATOM 617 N N . THR A 1 81 ? -11.341 7.031 20.417 1.00 84.75 81 THR A N 1
ATOM 618 C CA . THR A 1 81 ? -11.157 5.582 20.406 1.00 84.75 81 THR A CA 1
ATOM 619 C C . THR A 1 81 ? -9.702 5.256 20.703 1.00 84.75 81 THR A C 1
ATOM 621 O O . THR A 1 81 ? -8.815 5.630 19.940 1.00 84.75 81 THR A O 1
ATOM 624 N N . LYS A 1 82 ? -9.461 4.511 21.786 1.00 81.50 82 LYS A N 1
ATOM 625 C CA . LYS A 1 82 ? -8.107 4.084 22.180 1.00 81.50 82 LYS A CA 1
ATOM 626 C C . LYS A 1 82 ? -7.421 3.224 21.116 1.00 81.50 82 LYS A C 1
ATOM 628 O O . LYS A 1 82 ? -6.199 3.213 21.023 1.00 81.50 82 LYS A O 1
ATOM 633 N N . GLU A 1 83 ? -8.208 2.499 20.327 1.00 80.75 83 GLU A N 1
ATOM 634 C CA . GLU A 1 83 ? -7.714 1.611 19.281 1.00 80.75 83 GLU A CA 1
ATOM 635 C C . GLU A 1 83 ? -7.786 2.299 17.918 1.00 80.75 83 GLU A C 1
ATOM 637 O O . GLU A 1 83 ? -8.864 2.623 17.418 1.00 80.75 83 GLU A O 1
ATOM 642 N N . PHE A 1 84 ? -6.623 2.502 17.297 1.00 82.12 84 PHE A N 1
ATOM 643 C CA . PHE A 1 84 ? -6.533 2.922 15.905 1.00 82.12 84 PHE A CA 1
ATOM 644 C C . PHE A 1 84 ? -6.442 1.683 15.014 1.00 82.12 84 PHE A C 1
ATOM 646 O O . PHE A 1 84 ? -5.386 1.057 14.895 1.00 82.12 84 PHE A O 1
ATOM 653 N N . LYS A 1 85 ? -7.560 1.309 14.385 1.00 80.44 85 LYS A N 1
ATOM 654 C CA . LYS A 1 85 ? -7.584 0.187 13.446 1.00 80.44 85 LYS A CA 1
ATOM 655 C C . LYS A 1 85 ? -7.011 0.625 12.102 1.00 80.44 85 LYS A C 1
ATOM 657 O O . LYS A 1 85 ? -7.700 1.221 11.277 1.00 80.44 85 LYS A O 1
ATOM 662 N N . VAL A 1 86 ? -5.748 0.289 11.862 1.00 80.88 86 VAL A N 1
ATOM 663 C CA . VAL A 1 86 ? -5.157 0.394 10.526 1.00 80.88 86 VAL A CA 1
ATOM 664 C C . VAL A 1 86 ? -5.834 -0.647 9.635 1.00 80.88 86 VAL A C 1
ATOM 666 O O . VAL A 1 86 ? -5.752 -1.844 9.900 1.00 80.88 86 VAL A O 1
ATOM 669 N N . MET A 1 87 ? -6.471 -0.215 8.548 1.00 75.88 87 MET A N 1
ATOM 670 C CA . MET A 1 87 ? -7.133 -1.102 7.573 1.00 75.88 87 MET A CA 1
ATOM 671 C C . MET A 1 87 ? -6.143 -1.915 6.706 1.00 75.88 87 MET A C 1
ATOM 673 O O . MET A 1 87 ? -6.484 -2.376 5.621 1.00 75.88 87 MET A O 1
ATOM 677 N N . GLY A 1 88 ? -4.900 -2.095 7.161 1.00 66.38 88 GLY A N 1
ATOM 678 C CA . GLY A 1 88 ? -3.777 -2.610 6.371 1.00 66.38 88 GLY A CA 1
ATOM 679 C C . GLY A 1 88 ? -3.636 -4.134 6.318 1.00 66.38 88 GLY A C 1
ATOM 680 O O . GLY A 1 88 ? -2.613 -4.614 5.847 1.00 66.38 88 GLY A O 1
ATOM 6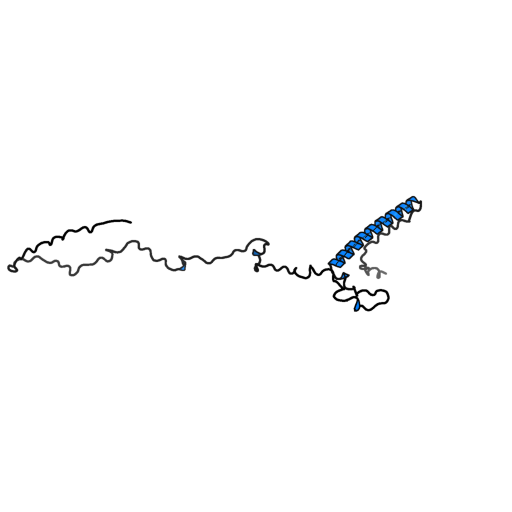81 N N . GLY A 1 89 ? -4.611 -4.897 6.819 1.00 60.03 89 GLY A N 1
ATOM 682 C CA . GLY A 1 89 ? -4.410 -6.312 7.154 1.00 60.03 89 GLY A CA 1
ATOM 683 C C . GLY A 1 89 ? -4.321 -7.293 5.980 1.00 60.03 89 GLY A C 1
ATOM 684 O O . GLY A 1 89 ? -3.546 -8.238 6.055 1.00 60.03 89 GLY A O 1
ATOM 685 N N . GLU A 1 90 ? -5.079 -7.099 4.897 1.00 60.25 90 GLU A N 1
ATOM 686 C CA . GLU A 1 90 ? -5.267 -8.189 3.914 1.00 60.25 90 GLU A CA 1
ATOM 687 C C . GLU A 1 90 ? -4.846 -7.828 2.484 1.00 60.25 90 GLU A C 1
ATOM 689 O O . GLU A 1 90 ? -4.286 -8.661 1.772 1.00 60.25 90 GLU A O 1
ATOM 694 N N . TYR A 1 91 ? -5.019 -6.570 2.070 1.00 56.75 91 TYR A N 1
ATOM 695 C CA . TYR A 1 91 ? -4.762 -6.146 0.687 1.00 56.75 91 TYR A CA 1
ATOM 696 C C . TYR A 1 91 ? -3.286 -5.869 0.370 1.00 56.75 91 TYR A C 1
ATOM 698 O O . TYR A 1 91 ? -2.891 -5.882 -0.796 1.00 56.75 91 TYR A O 1
ATOM 706 N N . ALA A 1 92 ? -2.459 -5.614 1.390 1.00 58.91 92 ALA A N 1
ATOM 707 C CA . ALA A 1 92 ? -1.029 -5.359 1.206 1.00 58.91 92 ALA A CA 1
ATOM 708 C C . ALA A 1 92 ? -0.249 -6.645 0.874 1.00 58.91 92 ALA A C 1
ATOM 710 O O . ALA A 1 92 ? 0.718 -6.605 0.118 1.00 58.91 92 ALA A O 1
ATOM 711 N N . ALA A 1 93 ? -0.695 -7.796 1.389 1.00 58.91 93 ALA A N 1
ATOM 712 C CA . ALA A 1 93 ? -0.045 -9.089 1.170 1.00 58.91 93 ALA A CA 1
ATOM 713 C C . ALA A 1 93 ? -0.473 -9.781 -0.140 1.00 58.91 93 ALA A C 1
ATOM 715 O O . ALA A 1 93 ? 0.160 -10.747 -0.567 1.00 58.91 93 ALA A O 1
ATOM 716 N N . SER A 1 94 ? -1.548 -9.314 -0.786 1.00 64.31 94 SER A N 1
ATOM 717 C CA . SER A 1 94 ? -2.137 -9.955 -1.969 1.00 64.31 94 SER A CA 1
ATOM 718 C C . SER A 1 94 ? -1.595 -9.448 -3.312 1.00 64.31 94 SER A C 1
ATOM 720 O O . SER A 1 94 ? -2.088 -9.863 -4.360 1.00 64.31 94 SER A O 1
ATOM 722 N N . GLN A 1 95 ? -0.597 -8.563 -3.305 1.00 68.56 95 GLN A N 1
ATOM 723 C CA . GLN A 1 95 ? 0.008 -8.007 -4.517 1.00 68.56 95 GLN A CA 1
ATOM 724 C C . GLN A 1 95 ? 1.265 -8.803 -4.921 1.00 68.56 95 GLN A C 1
ATOM 726 O O . GLN A 1 95 ? 2.087 -9.075 -4.044 1.00 68.56 95 GLN A O 1
ATOM 731 N N . PRO A 1 96 ? 1.493 -9.165 -6.206 1.00 70.75 96 PRO A N 1
ATOM 732 C CA . PRO A 1 96 ? 0.647 -9.018 -7.399 1.00 70.75 96 PRO A CA 1
ATOM 733 C C . PRO A 1 96 ? -0.363 -10.169 -7.614 1.00 70.75 96 PRO A C 1
ATOM 735 O O . PRO A 1 96 ? -0.183 -11.296 -7.140 1.00 70.75 96 PRO A O 1
ATOM 738 N N . GLN A 1 97 ? -1.422 -9.890 -8.384 1.00 77.44 97 GLN A N 1
ATOM 739 C CA . GLN A 1 97 ? -2.526 -10.816 -8.665 1.00 77.44 97 GLN A CA 1
ATOM 740 C C . GLN A 1 97 ? -2.037 -12.099 -9.359 1.00 77.44 97 GLN A C 1
ATOM 742 O O . GLN A 1 97 ? -1.512 -12.086 -10.472 1.00 77.44 97 GLN A O 1
ATOM 747 N N . ARG A 1 98 ? -2.234 -13.251 -8.709 1.00 84.81 98 ARG A N 1
ATOM 748 C CA . ARG A 1 98 ? -1.820 -14.555 -9.250 1.00 84.81 98 ARG A CA 1
ATOM 749 C C . ARG A 1 98 ? -2.916 -15.161 -10.128 1.00 84.81 98 ARG A C 1
ATOM 751 O O . ARG A 1 98 ? -3.797 -15.860 -9.630 1.00 84.81 98 ARG A O 1
ATOM 758 N N . TYR A 1 99 ? -2.796 -14.993 -11.445 1.00 89.56 99 TYR A N 1
ATOM 759 C CA . TYR A 1 99 ? -3.734 -15.554 -12.436 1.00 89.56 99 TYR A CA 1
ATOM 760 C C . TYR A 1 99 ? -3.824 -17.083 -12.456 1.00 89.56 99 TYR A C 1
ATOM 762 O O . TYR A 1 99 ? -4.747 -17.634 -13.042 1.00 89.56 99 TYR A O 1
ATOM 770 N N . LEU A 1 100 ? -2.891 -17.793 -11.819 1.00 89.38 100 LEU A N 1
ATOM 771 C CA . LEU A 1 100 ? -2.971 -19.249 -11.685 1.00 89.38 100 LEU A CA 1
ATOM 772 C C . LEU A 1 100 ? -4.193 -19.698 -10.870 1.00 89.38 100 LEU A C 1
ATOM 774 O O . LEU A 1 100 ? -4.717 -20.771 -11.139 1.00 89.38 100 LEU A O 1
ATOM 778 N N . LYS A 1 101 ? -4.651 -18.882 -9.908 1.00 86.69 101 LYS A N 1
ATOM 779 C CA . LYS A 1 101 ? -5.817 -19.203 -9.071 1.00 86.69 101 LYS A CA 1
ATOM 780 C C . LYS A 1 101 ? -7.139 -18.960 -9.799 1.00 86.69 101 LYS A C 1
ATOM 782 O O . LYS A 1 101 ? -8.058 -19.755 -9.677 1.00 86.69 101 LYS A O 1
ATOM 787 N N . THR A 1 102 ? -7.234 -17.856 -10.535 1.00 86.81 102 THR A N 1
ATOM 788 C CA . THR A 1 102 ? -8.467 -17.439 -11.220 1.00 86.81 102 THR A CA 1
ATOM 789 C C . THR A 1 102 ? -8.614 -18.088 -12.593 1.00 86.81 102 THR A C 1
ATOM 791 O O . THR A 1 102 ? -9.725 -18.379 -13.020 1.00 86.81 102 THR A O 1
ATOM 794 N N . GLN A 1 103 ? -7.497 -18.324 -13.287 1.00 88.62 103 GLN A N 1
ATOM 795 C CA . GLN A 1 103 ? -7.443 -18.911 -14.625 1.00 88.62 103 GLN A CA 1
ATOM 796 C C . GLN A 1 103 ? -6.419 -20.060 -14.643 1.00 88.62 103 GLN A C 1
ATOM 798 O O . GLN A 1 103 ? -5.270 -19.871 -15.083 1.00 88.62 103 GLN A O 1
ATOM 803 N N . PRO A 1 104 ? -6.802 -21.254 -14.148 1.00 90.12 104 PRO A N 1
ATOM 804 C CA . PRO A 1 104 ? -5.923 -22.418 -14.130 1.00 90.12 104 PRO A CA 1
ATOM 805 C C . PRO A 1 104 ? -5.527 -22.809 -15.553 1.00 90.12 104 PRO A C 1
ATOM 807 O O . PRO A 1 104 ? -6.303 -22.635 -16.490 1.00 90.12 104 PRO A O 1
ATOM 810 N N . ARG A 1 105 ? -4.308 -23.333 -15.724 1.00 87.81 105 ARG A N 1
ATOM 811 C CA . ARG A 1 105 ? -3.701 -23.583 -17.044 1.00 87.81 105 ARG A CA 1
ATOM 812 C C . ARG A 1 105 ? -4.552 -24.491 -17.937 1.00 87.81 105 ARG A C 1
ATOM 814 O O . ARG A 1 105 ? -4.612 -24.258 -19.137 1.00 87.81 105 ARG A O 1
ATOM 821 N N . 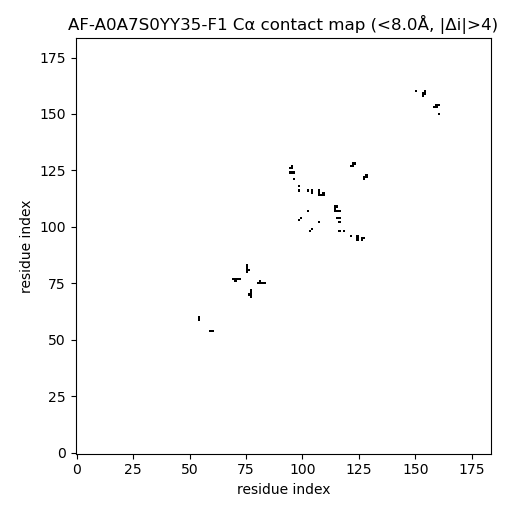GLU A 1 106 ? -5.215 -25.475 -17.344 1.00 87.88 106 GLU A N 1
ATOM 822 C CA . GLU A 1 106 ? -6.041 -26.467 -18.043 1.00 87.88 106 GLU A CA 1
ATOM 823 C C . GLU A 1 106 ? -7.344 -25.874 -18.595 1.00 87.88 106 GLU A C 1
ATOM 825 O O . GLU A 1 106 ? -7.801 -26.275 -19.659 1.00 87.88 106 GLU A O 1
ATOM 830 N N . GLY A 1 107 ? -7.907 -24.864 -17.922 1.00 86.12 107 GLY A N 1
ATOM 831 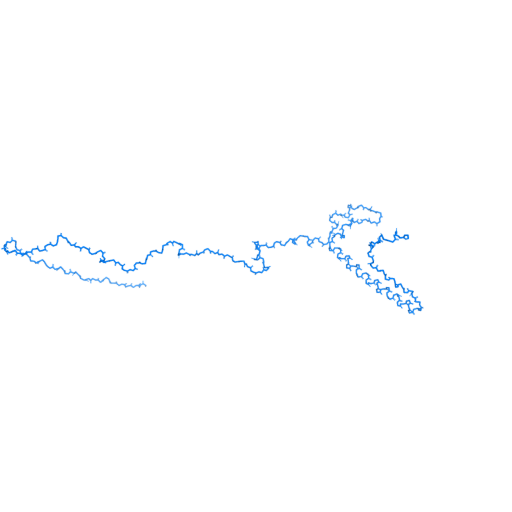C CA . GLY A 1 107 ? -9.128 -24.175 -18.351 1.00 86.12 107 GLY A CA 1
ATOM 832 C C . GLY A 1 107 ? -8.890 -23.026 -19.336 1.00 86.12 107 GLY A C 1
ATOM 833 O O . GLY A 1 107 ? -9.836 -22.328 -19.707 1.00 86.12 107 GLY A O 1
ATOM 834 N N . ARG A 1 108 ? -7.637 -22.774 -19.743 1.00 89.75 108 ARG A N 1
ATOM 835 C CA . ARG A 1 108 ? -7.307 -21.668 -20.651 1.00 89.75 108 ARG A CA 1
ATOM 836 C C . ARG A 1 108 ? -7.623 -22.044 -22.087 1.00 89.75 108 ARG A C 1
ATOM 838 O O . ARG A 1 108 ? -7.149 -23.047 -22.614 1.00 89.75 108 ARG A O 1
ATOM 845 N N . LYS A 1 109 ? -8.373 -21.173 -22.756 1.00 87.69 109 LYS A N 1
ATOM 846 C CA . LYS A 1 109 ? -8.578 -21.267 -24.200 1.00 87.69 109 LYS A CA 1
ATOM 847 C C . LYS A 1 109 ? -7.257 -20.945 -24.903 1.00 87.69 109 LYS A C 1
ATOM 849 O O . LYS A 1 109 ? -6.639 -19.924 -24.609 1.00 87.69 109 LYS A O 1
ATOM 854 N N . LYS A 1 110 ? -6.833 -21.793 -25.843 1.00 87.62 110 LYS A N 1
ATOM 855 C CA . LYS A 1 110 ? -5.715 -21.475 -26.741 1.00 87.62 110 LYS A CA 1
ATOM 856 C C . LYS A 1 110 ? -6.186 -20.399 -27.723 1.00 87.62 110 LYS A C 1
ATOM 858 O O . LYS A 1 110 ? -7.021 -20.677 -28.578 1.00 87.62 110 LYS A O 1
ATOM 863 N N . GLY A 1 111 ? -5.714 -19.167 -27.540 1.00 83.94 111 GLY A N 1
ATOM 864 C CA . GLY A 1 111 ? -5.907 -18.084 -28.502 1.00 83.94 111 GLY A CA 1
ATOM 865 C C . GLY A 1 111 ? -4.938 -18.195 -29.682 1.00 83.94 111 GLY A C 1
ATOM 866 O O . GLY A 1 111 ? -4.130 -19.118 -29.741 1.00 83.94 111 GLY A O 1
ATOM 867 N N . PHE A 1 112 ? -5.003 -17.232 -30.607 1.00 85.25 112 PHE A N 1
ATOM 868 C CA . PHE A 1 112 ? -4.205 -17.233 -31.841 1.00 85.25 112 PHE A CA 1
ATOM 869 C C . PHE A 1 112 ? -2.687 -17.320 -31.598 1.00 85.25 112 PHE A C 1
ATOM 871 O O . PHE A 1 112 ? -2.042 -18.221 -32.118 1.00 85.25 112 PHE A O 1
ATOM 878 N N . LEU A 1 113 ? -2.117 -16.397 -30.814 1.00 85.81 113 LEU A N 1
ATOM 879 C CA . LEU A 1 113 ? -0.659 -16.285 -30.608 1.00 85.81 113 LEU A CA 1
ATOM 880 C C . LEU A 1 113 ? -0.237 -16.336 -29.133 1.00 85.81 113 LEU A C 1
ATOM 882 O O . LEU A 1 113 ? 0.951 -16.363 -28.826 1.00 85.81 113 LEU A O 1
ATOM 886 N N . SER A 1 114 ? -1.198 -16.368 -28.211 1.00 85.19 114 SER A N 1
ATOM 887 C CA . SER A 1 114 ? -0.946 -16.536 -26.783 1.00 85.19 114 SER A CA 1
ATOM 888 C C . SER A 1 114 ? -2.002 -17.457 -26.169 1.00 85.19 114 SER A C 1
ATOM 890 O O . SER A 1 114 ? -3.206 -17.302 -26.378 1.00 85.19 114 SER A O 1
ATOM 892 N N . GLY A 1 115 ? -1.532 -18.465 -25.432 1.00 86.06 115 GLY A N 1
ATOM 893 C CA . GLY A 1 115 ? -2.356 -19.377 -24.625 1.00 86.06 115 GLY A CA 1
ATOM 894 C C . GLY A 1 115 ? -2.342 -19.022 -23.136 1.00 86.06 115 GLY A C 1
ATOM 895 O O . GLY A 1 115 ? -2.634 -19.866 -22.287 1.00 86.06 115 GLY A O 1
ATOM 896 N N . ASP A 1 116 ? -1.927 -17.798 -22.813 1.00 89.38 116 ASP A N 1
ATOM 897 C CA . ASP A 1 116 ? -1.785 -17.319 -21.445 1.00 89.38 116 ASP A CA 1
ATOM 898 C C . ASP A 1 116 ? -3.103 -16.789 -20.876 1.00 89.38 116 ASP A C 1
ATOM 900 O O . ASP A 1 116 ? -4.096 -16.606 -21.579 1.00 89.38 116 ASP A O 1
ATOM 904 N N . ALA A 1 117 ? -3.114 -16.565 -19.560 1.00 89.88 117 ALA A N 1
ATOM 905 C CA . ALA A 1 117 ? -4.241 -15.931 -18.887 1.00 89.88 117 ALA A CA 1
ATOM 906 C C . ALA A 1 117 ? -4.497 -14.524 -19.454 1.00 89.88 117 ALA A C 1
ATOM 908 O O . ALA A 1 117 ? -3.571 -13.835 -19.883 1.00 89.88 117 ALA A O 1
ATOM 909 N N . SER A 1 118 ? -5.747 -14.063 -19.418 1.00 90.12 118 SER A N 1
ATOM 910 C CA . SER A 1 118 ? -6.073 -12.693 -19.816 1.00 90.12 118 SER A CA 1
ATOM 911 C C . SER A 1 118 ? -5.588 -11.706 -18.747 1.00 90.12 118 SER A C 1
ATOM 913 O O . SER A 1 118 ? -6.215 -11.596 -17.696 1.00 90.12 118 SER A O 1
ATOM 915 N N . LYS A 1 119 ? -4.500 -10.978 -19.016 1.00 90.12 119 LYS A N 1
ATOM 916 C CA . LYS A 1 119 ? -3.839 -10.080 -18.046 1.00 90.12 119 LYS A CA 1
ATOM 917 C C . LYS A 1 119 ? -4.113 -8.584 -18.260 1.00 90.12 119 LYS A C 1
ATOM 919 O O . LYS A 1 119 ? -3.256 -7.742 -18.018 1.00 90.12 119 LYS A O 1
ATOM 924 N N . ARG A 1 120 ? -5.292 -8.217 -18.772 1.00 89.56 120 ARG A N 1
ATOM 925 C CA . ARG A 1 120 ? -5.612 -6.800 -19.074 1.00 89.56 120 ARG A CA 1
ATOM 926 C C . ARG A 1 120 ? -5.710 -5.926 -17.818 1.00 89.56 120 ARG A C 1
ATOM 928 O O . ARG A 1 120 ? -5.527 -4.720 -17.896 1.00 89.56 120 ARG A O 1
ATOM 935 N N . ASP A 1 121 ? -6.000 -6.545 -16.683 1.00 89.00 121 ASP A N 1
ATOM 936 C CA . ASP A 1 121 ? -6.105 -5.948 -15.354 1.00 89.00 121 ASP A CA 1
ATOM 937 C C . ASP A 1 121 ? -4.759 -5.870 -14.609 1.00 89.00 121 ASP A C 1
ATOM 939 O O . ASP A 1 121 ? -4.679 -5.216 -13.574 1.00 89.00 121 ASP A O 1
ATOM 943 N N . GLU A 1 122 ? -3.684 -6.471 -15.132 1.00 87.31 122 GLU A N 1
ATOM 944 C CA . GLU A 1 122 ? -2.397 -6.575 -14.424 1.00 87.31 122 GLU A CA 1
ATOM 945 C C . GLU A 1 122 ? -1.787 -5.195 -14.143 1.00 87.31 122 GLU A C 1
ATOM 947 O O . GLU A 1 122 ? -1.257 -4.956 -13.062 1.00 87.31 122 GLU A O 1
ATOM 952 N N . ALA A 1 123 ? -1.931 -4.258 -15.084 1.00 85.69 123 ALA A N 1
ATOM 953 C CA . ALA A 1 123 ? -1.436 -2.889 -14.953 1.00 85.69 123 ALA A CA 1
ATOM 954 C C . ALA A 1 123 ? -2.350 -1.965 -14.124 1.00 85.69 123 ALA A C 1
ATOM 956 O O . ALA A 1 123 ? -1.948 -0.847 -13.812 1.00 85.69 123 ALA A O 1
ATOM 957 N N . LEU A 1 124 ? -3.562 -2.405 -13.757 1.00 86.50 124 LEU A N 1
ATOM 958 C CA . LEU A 1 124 ? -4.432 -1.644 -12.846 1.00 86.50 124 LEU A CA 1
ATOM 959 C C . LEU A 1 124 ? -3.945 -1.734 -11.395 1.00 86.50 124 LEU A C 1
ATOM 961 O O . LEU A 1 124 ? -4.292 -0.905 -10.557 1.00 86.50 124 LEU A O 1
ATOM 965 N N . ASN A 1 125 ? -3.124 -2.737 -11.098 1.00 86.88 125 ASN A N 1
ATOM 966 C CA . ASN A 1 125 ? -2.477 -2.901 -9.814 1.00 86.88 125 ASN A CA 1
ATOM 967 C C . ASN A 1 125 ? -1.320 -1.905 -9.658 1.00 86.88 125 ASN A C 1
ATOM 969 O O . ASN A 1 125 ? -0.387 -1.911 -10.462 1.00 86.88 125 ASN A O 1
ATOM 973 N N . SER A 1 126 ? -1.341 -1.106 -8.588 1.00 86.25 126 SER A N 1
ATOM 974 C CA . SER A 1 126 ? -0.306 -0.100 -8.313 1.00 86.25 12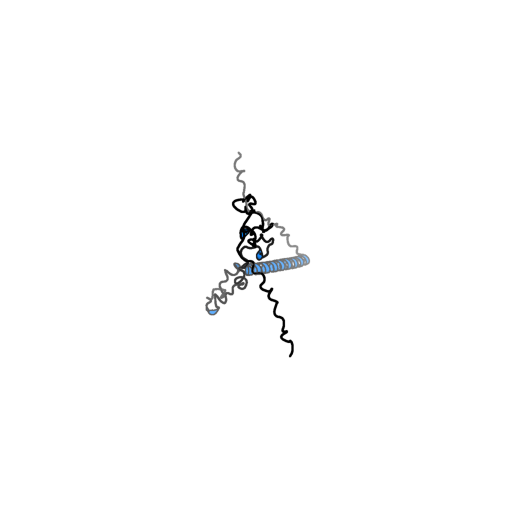6 SER A CA 1
ATOM 975 C C . SER A 1 126 ? 1.099 -0.697 -8.256 1.00 86.25 126 SER A C 1
ATOM 977 O O . SER A 1 126 ? 2.023 -0.153 -8.848 1.00 86.25 126 SER A O 1
ATOM 979 N N . THR A 1 127 ? 1.258 -1.862 -7.627 1.00 87.06 127 THR A N 1
ATOM 980 C CA . THR A 1 127 ? 2.570 -2.512 -7.498 1.00 87.06 127 THR A CA 1
ATOM 981 C C . THR A 1 127 ? 3.147 -2.930 -8.849 1.00 87.06 127 THR A C 1
ATOM 983 O O . THR A 1 127 ? 4.338 -2.751 -9.094 1.00 87.06 127 THR A O 1
ATOM 986 N N . MET A 1 128 ? 2.312 -3.443 -9.757 1.00 88.06 128 MET A N 1
ATOM 987 C CA . MET A 1 128 ? 2.758 -3.801 -11.100 1.00 88.06 128 MET A CA 1
ATOM 988 C C . MET A 1 128 ? 3.021 -2.559 -11.945 1.00 88.06 128 MET A C 1
ATOM 990 O O . MET A 1 128 ? 4.004 -2.525 -12.681 1.00 88.06 128 MET A O 1
ATOM 994 N N . ALA A 1 129 ? 2.180 -1.530 -11.828 1.00 89.12 129 ALA A N 1
ATOM 995 C CA . ALA A 1 129 ? 2.409 -0.254 -12.494 1.00 89.12 129 ALA A CA 1
ATOM 996 C C . ALA A 1 129 ? 3.769 0.343 -12.092 1.00 89.12 129 ALA A C 1
ATOM 998 O O . ALA A 1 129 ? 4.526 0.777 -12.961 1.00 89.12 129 ALA A O 1
ATOM 999 N N . ASP A 1 130 ? 4.129 0.273 -10.807 1.00 90.94 130 ASP A N 1
ATOM 1000 C CA . ASP A 1 130 ? 5.436 0.701 -10.309 1.00 90.94 130 ASP A CA 1
ATOM 1001 C C . ASP A 1 130 ? 6.573 -0.161 -10.868 1.00 90.94 130 ASP A C 1
ATOM 1003 O O . ASP A 1 130 ? 7.578 0.379 -11.342 1.00 90.94 130 ASP A O 1
ATOM 1007 N N . ILE A 1 131 ? 6.414 -1.490 -10.886 1.00 91.12 131 ILE A N 1
ATOM 1008 C CA . ILE A 1 131 ? 7.392 -2.408 -11.490 1.00 91.12 131 ILE A CA 1
ATOM 1009 C C . ILE A 1 131 ? 7.619 -2.038 -12.960 1.00 91.12 131 ILE A C 1
ATOM 1011 O O . ILE A 1 131 ? 8.765 -1.794 -13.339 1.00 91.12 131 ILE A O 1
ATOM 1015 N N . LEU A 1 132 ? 6.554 -1.903 -13.754 1.00 92.56 132 LEU A N 1
ATOM 1016 C CA . LEU A 1 132 ? 6.620 -1.521 -15.168 1.00 92.56 132 LEU A CA 1
ATOM 1017 C C . LEU A 1 132 ? 7.266 -0.145 -15.363 1.00 92.56 132 LEU A C 1
ATOM 1019 O O . LEU A 1 132 ? 8.126 0.040 -16.222 1.00 92.56 132 LEU A O 1
ATOM 1023 N N . ALA A 1 133 ? 6.916 0.835 -14.530 1.00 93.75 133 ALA A N 1
ATOM 1024 C CA . ALA A 1 133 ? 7.538 2.150 -14.583 1.00 93.75 133 ALA A CA 1
ATOM 1025 C C . ALA A 1 133 ? 9.045 2.073 -14.290 1.00 93.75 133 ALA A C 1
ATOM 1027 O O . ALA A 1 133 ? 9.842 2.771 -14.922 1.00 93.75 133 ALA A O 1
ATOM 1028 N N . THR A 1 134 ? 9.466 1.225 -13.346 1.00 95.25 134 THR A N 1
ATOM 1029 C CA . THR A 1 134 ? 10.891 1.041 -13.045 1.00 95.25 134 THR A CA 1
ATOM 1030 C C . THR A 1 134 ? 11.637 0.309 -14.157 1.00 95.25 134 THR A C 1
ATOM 1032 O O . THR A 1 134 ? 12.780 0.677 -14.442 1.00 95.25 134 THR A O 1
ATOM 1035 N N . THR A 1 135 ? 11.021 -0.681 -14.812 1.00 96.12 135 THR A N 1
ATOM 1036 C CA . THR A 1 135 ? 11.634 -1.396 -15.939 1.00 96.12 135 THR A CA 1
ATOM 1037 C C . THR A 1 135 ? 11.786 -0.471 -17.134 1.00 96.12 135 THR A C 1
ATOM 1039 O O . THR A 1 135 ? 12.900 -0.339 -17.636 1.00 96.12 135 THR A O 1
ATOM 1042 N N . PHE A 1 136 ? 10.746 0.286 -17.494 1.00 95.94 136 PHE A N 1
ATOM 1043 C CA . PHE A 1 136 ? 10.836 1.265 -18.578 1.00 95.94 136 PHE A CA 1
ATOM 1044 C C . PHE A 1 136 ? 11.920 2.307 -18.315 1.00 95.94 136 PHE A C 1
ATOM 1046 O O . PHE A 1 136 ? 12.751 2.557 -19.180 1.00 95.94 136 PHE A O 1
ATOM 1053 N N . LYS A 1 137 ? 12.016 2.853 -17.095 1.00 96.50 137 LYS A N 1
ATOM 1054 C CA . LYS A 1 137 ? 13.094 3.796 -16.745 1.00 96.50 137 LYS A CA 1
ATOM 1055 C C . LYS A 1 137 ? 14.490 3.193 -16.934 1.00 96.50 137 LYS A C 1
ATOM 1057 O O . LYS A 1 137 ? 15.402 3.901 -17.361 1.00 96.50 137 LYS A O 1
ATOM 1062 N N . LYS A 1 138 ? 14.682 1.914 -16.600 1.00 96.81 138 LYS A N 1
ATOM 1063 C CA . LYS A 1 138 ? 15.964 1.214 -16.789 1.00 96.81 138 LYS A CA 1
ATOM 1064 C C . LYS A 1 138 ? 16.254 0.977 -18.269 1.00 96.81 138 LYS A C 1
ATOM 1066 O O . LYS A 1 138 ? 17.364 1.261 -18.713 1.00 96.81 138 LYS A O 1
ATOM 1071 N N . GLU A 1 139 ? 15.263 0.522 -19.026 1.00 96.69 139 GLU A N 1
ATOM 1072 C CA . GLU A 1 139 ? 15.385 0.260 -20.461 1.00 96.69 139 GLU A CA 1
ATOM 1073 C C . GLU A 1 139 ? 15.659 1.538 -21.248 1.00 96.69 139 GLU A C 1
ATOM 1075 O O . GLU A 1 139 ? 16.599 1.569 -22.034 1.00 96.69 139 GLU A O 1
ATOM 1080 N N . THR A 1 140 ? 14.934 2.627 -20.982 1.00 96.81 140 THR A N 1
ATOM 1081 C CA . THR A 1 140 ? 15.169 3.921 -21.639 1.00 96.81 140 THR A CA 1
ATOM 1082 C C . THR A 1 140 ? 16.585 4.432 -21.376 1.00 96.81 140 THR A C 1
ATOM 1084 O O . THR A 1 140 ? 17.246 4.919 -22.290 1.00 96.81 140 THR A O 1
ATOM 1087 N N . ARG A 1 141 ? 17.097 4.283 -20.146 1.00 94.50 141 ARG A N 1
ATOM 1088 C CA . ARG A 1 141 ? 18.489 4.641 -19.821 1.00 94.50 141 ARG A CA 1
ATOM 1089 C C . ARG A 1 141 ? 19.493 3.772 -20.575 1.00 94.50 141 ARG A C 1
ATOM 1091 O O . ARG A 1 141 ? 20.471 4.296 -21.101 1.00 94.50 141 ARG A O 1
ATOM 1098 N N . ALA A 1 142 ? 19.254 2.464 -20.642 1.00 95.31 142 ALA A N 1
ATOM 1099 C CA . ALA A 1 142 ? 20.117 1.540 -21.369 1.00 95.31 142 ALA A CA 1
ATOM 1100 C C . ALA A 1 142 ? 20.115 1.827 -22.880 1.00 95.31 142 ALA A C 1
ATOM 1102 O O . ALA A 1 142 ? 21.177 1.845 -23.499 1.00 95.31 142 ALA A O 1
ATOM 1103 N N . GLN A 1 143 ? 18.948 2.121 -23.458 1.00 94.00 143 GLN A N 1
ATOM 1104 C CA . GLN A 1 143 ? 18.800 2.505 -24.860 1.00 94.00 143 GLN A CA 1
ATOM 1105 C C . GLN A 1 143 ? 19.520 3.820 -25.162 1.00 94.00 143 GLN A C 1
ATOM 1107 O O . GLN A 1 143 ? 20.273 3.874 -26.128 1.00 94.00 143 GLN A O 1
ATOM 1112 N N . ALA A 1 144 ? 19.368 4.846 -24.319 1.00 94.38 144 ALA A N 1
ATOM 1113 C CA . ALA A 1 144 ? 20.077 6.115 -24.486 1.00 94.38 144 ALA A CA 1
ATOM 1114 C C . ALA A 1 144 ? 21.604 5.925 -24.444 1.00 94.38 144 ALA A C 1
ATOM 1116 O O . ALA A 1 144 ? 22.315 6.432 -25.309 1.00 94.38 144 ALA A O 1
ATOM 1117 N N . ALA A 1 145 ? 22.112 5.127 -23.500 1.00 93.88 145 ALA A N 1
ATOM 1118 C CA . ALA A 1 145 ? 23.538 4.812 -23.417 1.00 93.88 145 ALA A CA 1
ATOM 1119 C C . ALA A 1 145 ? 24.034 3.997 -24.628 1.00 93.88 145 ALA A C 1
ATOM 1121 O O . ALA A 1 145 ? 25.141 4.220 -25.118 1.00 93.88 145 ALA A O 1
ATOM 1122 N N . ALA A 1 146 ? 23.231 3.054 -25.129 1.00 93.19 146 ALA A N 1
ATOM 1123 C CA . ALA A 1 146 ? 23.558 2.286 -26.328 1.00 93.19 146 ALA A CA 1
ATOM 1124 C C . ALA A 1 146 ? 23.577 3.174 -27.582 1.00 93.19 146 ALA A C 1
ATOM 1126 O O . ALA A 1 146 ? 24.497 3.065 -28.390 1.00 93.19 146 ALA A O 1
ATOM 1127 N N . GLN A 1 147 ? 22.615 4.090 -27.713 1.00 91.00 147 GLN A N 1
ATOM 1128 C CA . GLN A 1 147 ? 22.563 5.073 -28.796 1.00 91.00 147 GLN A CA 1
ATOM 1129 C C . GLN A 1 147 ? 23.752 6.032 -28.748 1.00 91.00 147 GLN A C 1
ATOM 1131 O O . GLN A 1 147 ? 24.346 6.307 -29.784 1.00 91.00 147 GLN A O 1
ATOM 1136 N N . GLU A 1 148 ? 24.150 6.499 -27.563 1.00 90.12 148 GLU A N 1
ATOM 1137 C CA . GLU A 1 148 ? 25.335 7.345 -27.406 1.00 90.12 148 GLU A CA 1
ATOM 1138 C C . GLU A 1 148 ? 26.614 6.605 -27.824 1.00 90.12 148 GLU A C 1
ATOM 1140 O O . GLU A 1 148 ? 27.435 7.154 -28.557 1.00 90.12 148 GLU A O 1
ATOM 1145 N N . LYS A 1 149 ? 26.773 5.339 -27.416 1.00 91.19 149 LYS A N 1
ATOM 1146 C CA . LYS A 1 149 ? 27.905 4.500 -27.842 1.00 91.19 149 LYS A CA 1
ATOM 1147 C C . LYS A 1 149 ? 27.910 4.277 -29.352 1.00 91.19 149 LYS A C 1
ATOM 1149 O O . LYS A 1 149 ? 28.956 4.425 -29.976 1.00 91.19 149 LYS A O 1
ATOM 1154 N N . ALA A 1 150 ? 26.757 3.954 -29.935 1.00 88.62 150 ALA A N 1
ATOM 1155 C CA . ALA A 1 150 ? 26.616 3.777 -31.377 1.00 88.62 150 ALA A CA 1
ATOM 1156 C C . ALA A 1 150 ? 26.941 5.073 -32.134 1.00 88.62 150 ALA A C 1
ATOM 1158 O O . ALA A 1 150 ? 27.658 5.043 -33.130 1.00 88.62 150 ALA A O 1
ATOM 1159 N N . ARG A 1 151 ? 26.487 6.221 -31.621 1.00 87.12 151 ARG A N 1
ATOM 1160 C CA . ARG A 1 151 ? 26.791 7.538 -32.182 1.00 87.12 151 ARG A CA 1
ATOM 1161 C C . ARG A 1 151 ? 28.285 7.852 -32.119 1.00 87.12 151 ARG A C 1
ATOM 1163 O O . ARG A 1 151 ? 28.848 8.242 -33.132 1.00 87.12 151 ARG A O 1
ATOM 1170 N N . LYS A 1 152 ? 28.938 7.626 -30.976 1.00 87.94 152 LYS A N 1
ATOM 1171 C CA . LYS A 1 152 ? 30.392 7.808 -30.827 1.00 87.94 152 LYS A CA 1
ATOM 1172 C C . LYS A 1 152 ? 31.187 6.896 -31.764 1.00 87.94 152 LYS A C 1
ATOM 1174 O O . LYS A 1 152 ? 32.178 7.336 -32.334 1.00 87.94 152 LYS A O 1
ATOM 1179 N N . ALA A 1 153 ? 30.754 5.648 -31.947 1.00 87.00 153 ALA A N 1
ATOM 1180 C CA . ALA A 1 153 ? 31.385 4.722 -32.888 1.00 87.00 153 ALA A CA 1
ATOM 1181 C C . ALA A 1 153 ? 31.238 5.187 -34.350 1.00 87.00 153 ALA A C 1
ATOM 1183 O O . ALA A 1 153 ? 32.195 5.107 -35.115 1.00 87.00 153 ALA A O 1
ATOM 1184 N N . LEU A 1 154 ? 30.071 5.725 -34.723 1.00 82.25 154 LEU A N 1
ATOM 1185 C CA . LEU A 1 154 ? 29.837 6.310 -36.048 1.00 82.25 154 LEU A CA 1
ATOM 1186 C C . LEU A 1 154 ? 30.677 7.574 -36.278 1.00 82.25 154 LEU A C 1
ATOM 1188 O O . LEU A 1 154 ? 31.340 7.681 -37.310 1.00 82.25 154 LEU A O 1
ATOM 1192 N N . GLU A 1 155 ? 30.727 8.477 -35.296 1.00 84.19 155 GLU A N 1
ATOM 1193 C CA . GLU A 1 155 ? 31.567 9.681 -35.343 1.00 84.19 155 GLU A CA 1
ATOM 1194 C C . GLU A 1 155 ? 33.059 9.311 -35.459 1.00 84.19 155 GLU A C 1
ATOM 1196 O O . GLU A 1 155 ? 33.777 9.906 -36.260 1.00 84.19 155 GLU A O 1
ATOM 1201 N N . ALA A 1 156 ? 33.515 8.268 -34.755 1.00 84.31 156 ALA A N 1
ATOM 1202 C CA . ALA A 1 156 ? 34.876 7.739 -34.883 1.00 84.31 156 ALA A CA 1
ATOM 1203 C C . ALA A 1 156 ? 35.162 7.105 -36.259 1.00 84.31 156 ALA A C 1
ATOM 1205 O O . ALA A 1 156 ? 36.299 7.137 -36.720 1.00 84.31 156 ALA A O 1
ATOM 1206 N N . SER A 1 157 ? 34.143 6.564 -36.938 1.00 82.81 157 SER A N 1
ATOM 1207 C CA . SER A 1 157 ? 34.256 6.052 -38.314 1.00 82.81 157 SER A CA 1
ATOM 1208 C C . SER A 1 157 ? 34.225 7.149 -39.392 1.00 82.81 157 SER A C 1
ATOM 1210 O O . SER A 1 157 ? 34.243 6.843 -40.582 1.00 82.81 157 SER A O 1
ATOM 1212 N N . GLY A 1 158 ? 34.185 8.427 -38.992 1.00 80.06 158 GLY A N 1
ATOM 1213 C CA . GLY A 1 158 ? 34.199 9.578 -39.898 1.00 80.06 158 GLY A CA 1
ATOM 1214 C C . GLY A 1 158 ? 32.829 9.964 -40.464 1.00 80.06 158 GLY A C 1
ATOM 1215 O O . GLY A 1 158 ? 32.750 10.877 -41.283 1.00 80.06 158 GLY A O 1
ATOM 1216 N N . TYR A 1 159 ? 31.748 9.310 -40.025 1.00 66.25 159 TYR A N 1
ATOM 1217 C CA . TYR A 1 159 ? 30.380 9.616 -40.444 1.00 66.25 159 TYR A CA 1
ATOM 1218 C C . TYR A 1 159 ? 29.693 10.500 -39.391 1.00 66.25 159 TYR A C 1
ATOM 1220 O O . TYR A 1 159 ? 29.427 10.060 -38.272 1.00 66.25 159 TYR A O 1
ATOM 1228 N N . THR A 1 160 ? 29.386 11.756 -39.729 1.00 71.44 160 THR A N 1
ATOM 1229 C CA . THR A 1 160 ? 28.650 12.670 -38.841 1.00 71.44 160 THR A CA 1
ATOM 1230 C C . THR A 1 160 ? 27.149 12.581 -39.114 1.00 71.44 160 THR A C 1
ATOM 1232 O O . THR A 1 160 ? 26.672 12.799 -40.226 1.00 71.44 160 THR A O 1
ATOM 1235 N N . LEU A 1 161 ? 26.372 12.232 -38.086 1.00 60.97 161 LEU A N 1
ATOM 1236 C CA . LEU A 1 161 ? 24.911 12.248 -38.168 1.00 60.97 161 LEU A CA 1
ATOM 1237 C C . LEU A 1 161 ? 24.402 13.699 -38.096 1.00 60.97 161 LEU A C 1
ATOM 1239 O O . LEU A 1 161 ? 24.866 14.454 -37.235 1.00 60.97 161 LEU A O 1
ATOM 1243 N N . PRO A 1 162 ? 23.428 14.105 -38.934 1.00 61.84 162 PRO A N 1
ATOM 1244 C CA . PRO A 1 162 ? 22.813 15.418 -38.812 1.00 61.84 162 PRO A CA 1
ATOM 1245 C C . PRO A 1 162 ? 22.152 15.546 -37.436 1.00 61.84 162 PRO A C 1
ATOM 1247 O O . PRO A 1 162 ? 21.379 14.686 -37.010 1.00 61.84 162 PRO A O 1
ATOM 1250 N N . SER A 1 163 ? 22.482 16.629 -36.732 1.00 57.28 163 SER A N 1
ATOM 1251 C CA . SER A 1 163 ? 21.898 16.985 -35.441 1.00 57.28 163 SER A CA 1
ATOM 1252 C C . SER A 1 163 ? 20.377 17.085 -35.574 1.00 57.28 163 SER A C 1
ATOM 1254 O O . SER A 1 163 ? 19.860 18.085 -36.072 1.00 57.28 163 SER A O 1
ATOM 1256 N N . GLN A 1 164 ? 19.634 16.074 -35.115 1.00 58.72 164 GLN A N 1
ATOM 1257 C CA . GLN A 1 164 ? 18.198 16.223 -34.880 1.00 58.72 164 GLN A CA 1
ATOM 1258 C C . GLN A 1 164 ? 17.977 17.035 -33.598 1.00 58.72 164 GLN A C 1
ATOM 1260 O O . GLN A 1 164 ? 17.515 16.544 -32.573 1.00 58.72 164 GLN A O 1
ATOM 1265 N N . GLY A 1 165 ? 18.329 18.318 -33.664 1.00 47.47 165 GLY A N 1
ATOM 1266 C CA . GLY A 1 165 ? 17.970 19.347 -32.696 1.00 47.47 165 GLY A CA 1
ATOM 1267 C C . GLY A 1 165 ? 16.531 19.818 -32.896 1.00 47.47 165 GLY A C 1
ATOM 1268 O O . GLY A 1 165 ? 16.286 21.009 -33.044 1.00 47.47 165 GLY A O 1
ATOM 1269 N N . GLY A 1 166 ? 15.571 18.895 -32.923 1.00 42.62 166 GLY A N 1
ATOM 1270 C CA . GLY A 1 166 ? 14.155 19.227 -32.840 1.00 42.62 166 GLY A CA 1
ATOM 1271 C C . GLY A 1 166 ? 13.737 19.236 -31.377 1.00 42.62 166 GLY A C 1
ATOM 1272 O O . GLY A 1 166 ? 13.360 18.197 -30.842 1.00 42.62 166 GLY A O 1
ATOM 1273 N N . LYS A 1 167 ? 13.798 20.395 -30.709 1.00 45.75 167 LYS A N 1
ATOM 1274 C CA . LYS A 1 167 ? 13.037 20.605 -29.469 1.00 45.75 167 LYS A CA 1
ATOM 1275 C C . LYS A 1 167 ? 11.568 20.329 -29.799 1.00 45.75 167 LYS A C 1
ATOM 1277 O O . LYS A 1 167 ? 10.905 21.186 -30.376 1.00 45.75 167 LYS A O 1
ATOM 1282 N N . ILE A 1 168 ? 11.052 19.158 -29.431 1.00 47.38 168 ILE A N 1
ATOM 1283 C CA . ILE A 1 168 ? 9.608 18.936 -29.339 1.00 47.38 168 ILE A CA 1
ATOM 1284 C C . ILE A 1 168 ? 9.159 19.773 -28.141 1.00 47.38 168 ILE A C 1
ATOM 1286 O O . ILE A 1 168 ? 9.174 19.329 -26.995 1.00 47.38 168 ILE A O 1
ATOM 1290 N N . GLY A 1 169 ? 8.896 21.054 -28.402 1.00 39.16 169 GLY A N 1
ATOM 1291 C CA . GLY A 1 169 ? 8.310 21.960 -27.433 1.00 39.16 169 GLY A CA 1
ATOM 1292 C C . GLY A 1 169 ? 6.976 21.378 -26.990 1.00 39.16 169 GLY A C 1
ATOM 1293 O O . GLY A 1 169 ? 6.129 21.064 -27.824 1.00 39.16 169 GLY A O 1
ATOM 1294 N N . GLY A 1 170 ? 6.801 21.225 -25.678 1.00 39.00 170 GLY A N 1
ATOM 1295 C CA . GLY A 1 170 ? 5.532 20.875 -25.044 1.00 39.00 170 GLY A CA 1
ATOM 1296 C C . GLY A 1 170 ? 4.500 21.995 -25.189 1.00 39.00 170 GLY A C 1
ATOM 1297 O O . GLY A 1 170 ? 4.068 22.576 -24.198 1.00 39.00 170 GLY A O 1
ATOM 1298 N N . GLY A 1 171 ? 4.128 22.324 -26.425 1.00 36.53 171 GLY A N 1
ATOM 1299 C CA . GLY A 1 171 ? 3.020 23.208 -26.740 1.00 36.53 171 GLY A CA 1
ATOM 1300 C C . GLY A 1 171 ? 1.714 22.457 -26.527 1.00 36.53 171 GLY A C 1
ATOM 1301 O O . GLY A 1 171 ? 1.346 21.596 -27.323 1.00 36.53 171 GLY A O 1
ATOM 1302 N N . ARG A 1 172 ? 1.007 22.777 -25.441 1.00 47.09 172 ARG A N 1
ATOM 1303 C CA . ARG A 1 172 ? -0.419 22.459 -25.312 1.00 47.09 172 ARG A CA 1
ATOM 1304 C C . ARG A 1 172 ? -1.152 23.048 -26.530 1.00 47.09 172 ARG A C 1
ATOM 1306 O O . ARG A 1 172 ? -0.970 24.236 -26.793 1.00 47.09 172 ARG A O 1
ATOM 1313 N N . PRO A 1 173 ? -1.996 22.290 -27.248 1.00 47.22 173 PRO A N 1
ATOM 1314 C CA . PRO A 1 173 ? -2.842 22.866 -28.282 1.00 47.22 173 PRO A CA 1
ATOM 1315 C C . PRO A 1 173 ? -3.955 23.656 -27.583 1.00 47.22 173 PRO A C 1
ATOM 1317 O O . PRO A 1 173 ? -4.873 23.075 -27.009 1.00 47.22 173 PRO A O 1
ATOM 1320 N N . GLY A 1 174 ? -3.836 24.983 -27.555 1.00 43.06 174 GLY A N 1
ATOM 1321 C CA . GLY A 1 174 ? -4.769 25.856 -26.848 1.00 43.06 174 GLY A CA 1
ATOM 1322 C C . GLY A 1 174 ? -4.904 27.226 -27.504 1.00 43.06 174 GLY A C 1
ATOM 1323 O O . GLY A 1 174 ? -3.977 28.023 -27.460 1.00 43.06 174 GLY A O 1
ATOM 1324 N N . SER A 1 175 ? -6.096 27.452 -28.067 1.00 48.19 175 SER A N 1
ATOM 1325 C CA . SER A 1 175 ? -6.726 28.722 -28.466 1.00 48.19 175 SER A CA 1
ATOM 1326 C C . SER A 1 175 ? -6.024 29.590 -29.517 1.00 48.19 175 SER A C 1
ATOM 1328 O O . SER A 1 175 ? -5.317 30.538 -29.189 1.00 48.19 175 SER A O 1
ATOM 1330 N N . ALA A 1 176 ? -6.353 29.356 -30.791 1.00 47.91 176 ALA A N 1
ATOM 1331 C CA . ALA A 1 176 ? -6.291 30.404 -31.806 1.00 47.91 176 ALA A CA 1
ATOM 1332 C C . ALA A 1 176 ? -7.351 31.475 -31.480 1.00 47.91 176 ALA A C 1
ATOM 1334 O O . ALA A 1 176 ? -8.555 31.203 -31.497 1.00 47.91 176 ALA A O 1
ATOM 1335 N N . SER A 1 177 ? -6.901 32.681 -31.138 1.00 50.72 177 SER A N 1
ATOM 1336 C CA . SER A 1 177 ? -7.741 33.863 -30.964 1.00 50.72 177 SER A CA 1
ATOM 1337 C C . SER A 1 177 ? -8.322 34.294 -32.310 1.00 50.72 177 SER A C 1
ATOM 1339 O O . SER A 1 177 ? -7.617 34.649 -33.249 1.00 50.72 177 SER A O 1
ATOM 1341 N N . ARG A 1 178 ? -9.648 34.250 -32.382 1.00 52.31 178 ARG A N 1
ATOM 1342 C CA . ARG A 1 178 ? -10.496 34.559 -33.533 1.00 52.31 178 ARG A CA 1
ATOM 1343 C C . ARG A 1 178 ? -10.698 36.077 -33.670 1.00 52.31 178 ARG A C 1
ATOM 1345 O O . ARG A 1 178 ? -11.820 36.538 -33.486 1.00 52.31 178 ARG A O 1
ATOM 1352 N N . GLN A 1 179 ? -9.636 36.853 -33.911 1.00 51.84 179 GLN A N 1
ATOM 1353 C CA . GLN A 1 179 ? -9.761 38.317 -34.065 1.00 51.84 179 GLN A CA 1
ATOM 1354 C C . GLN A 1 179 ? -9.206 38.929 -35.362 1.00 51.84 179 GLN A C 1
ATOM 1356 O O . GLN A 1 179 ? -9.623 40.031 -35.692 1.00 51.84 179 GLN A O 1
ATOM 1361 N N . ASP A 1 180 ? -8.451 38.210 -36.195 1.00 49.97 180 ASP A N 1
ATOM 1362 C CA . ASP A 1 180 ? -7.884 38.803 -37.429 1.00 49.97 180 ASP A CA 1
ATOM 1363 C C . ASP A 1 180 ? -8.724 38.568 -38.697 1.00 49.97 180 ASP A C 1
ATOM 1365 O O . ASP A 1 180 ? -8.206 38.487 -39.807 1.00 49.97 180 ASP A O 1
ATOM 1369 N N . ALA A 1 181 ? -10.044 38.445 -38.553 1.00 51.09 181 ALA A N 1
ATOM 1370 C CA . ALA A 1 181 ? -10.950 38.204 -39.679 1.00 51.09 181 ALA A CA 1
ATOM 1371 C C . ALA A 1 181 ? -12.041 39.271 -39.820 1.00 51.09 181 ALA A C 1
ATOM 1373 O O . ALA A 1 181 ? -13.141 38.929 -40.236 1.00 51.09 181 ALA A O 1
ATOM 1374 N N . LEU A 1 182 ? -11.766 40.532 -39.457 1.00 49.81 182 LEU A N 1
ATOM 1375 C CA . LEU A 1 182 ? -12.637 41.684 -39.738 1.00 49.81 182 LEU A CA 1
ATOM 1376 C C . LEU A 1 182 ? -11.872 43.014 -39.578 1.00 49.81 182 LEU A C 1
ATOM 1378 O O . LEU A 1 182 ? -12.062 43.749 -38.616 1.00 49.81 182 LEU A O 1
ATOM 1382 N N . SER A 1 183 ? -11.052 43.365 -40.565 1.00 46.69 183 SER A N 1
ATOM 1383 C CA . SER A 1 183 ? -10.828 44.775 -40.903 1.00 46.69 183 SER A CA 1
ATOM 1384 C C . SER A 1 183 ? -10.638 44.898 -42.412 1.00 46.69 183 SER A C 1
ATOM 1386 O O . SER A 1 183 ? -9.655 44.406 -42.966 1.00 46.69 183 SER A O 1
ATOM 1388 N N . LYS A 1 184 ? -11.649 45.488 -43.051 1.00 43.62 184 LYS A N 1
ATOM 1389 C CA . LYS A 1 184 ? -11.523 46.163 -44.343 1.00 43.62 184 LYS A CA 1
ATOM 1390 C C . LYS A 1 184 ? -10.675 47.416 -44.178 1.00 43.62 184 LYS A C 1
ATOM 1392 O O . LYS A 1 184 ? -10.746 47.998 -43.072 1.00 43.62 184 LYS A O 1
#

Sequence (184 aa):
WGDGDRRATMPKALQPAPGLYVDPQRGTGPSMFQSTFSALSFITVGDKYGERPPIKGTRFAGKQFSTTFPKKGTVSDAYFTKEFKVMGGEYAASQPQRYLKTQPREGRKKGFLSGDASKRDEALNSTMADILATTFKKETRAQAAAQEKARKALEASGYTLPSQGGKIGGGRPGSASRQDALSK

Secondary structure (DSSP, 8-state):
------------PPPPP------S------------SSPPPPTTTT--TT-PPP-S-GGGSSPPPP--PPPPSSSGGGSSSS----S-SSSSTTPSP-HHHHS-GGG----SS--S---TTGGGSHHHHHHHHHHHHHHHHHHHHHHHHHHHHHHHTT-PPP---------------TTSS---